Protein AF-A0A8T5MXB9-F1 (afdb_monomer_lite)

pLDDT: mean 84.45, std 10.27, range [46.34, 97.44]

Secondary structure (DSSP, 8-state):
-TTSSSHHHHHHHHHHHHHHHHHHHHH-TTTHHHHHHHHHHHHHHHHHHHHHTS--HHHHHHHHHHHHHHHHHHHHHHHHHHHHHHHSS-----HHHHHHHHHHHHHHHHHHHHHHHHHTTSS-HHHHHHHHHHHHHHHHHHHHHIIIII----B-TTT-PBEEEEEEE-TTT--EEEEEEETTTTEEEEE-TTT--EEETTSB-TTT-PBPPSEEEPTTT--EEEHHHHH--

Structure (mmCIF, N/CA/C/O backbone):
data_AF-A0A8T5MXB9-F1
#
_entry.id   AF-A0A8T5MXB9-F1
#
loop_
_atom_site.group_PDB
_atom_site.id
_atom_site.type_symbol
_atom_site.label_atom_id
_atom_site.label_alt_id
_atom_site.label_comp_id
_atom_site.label_asym_id
_atom_site.label_entity_id
_atom_site.label_seq_id
_atom_site.pdbx_PDB_ins_code
_atom_site.Cartn_x
_atom_site.Cartn_y
_atom_site.Cartn_z
_atom_site.occupancy
_atom_site.B_iso_or_equiv
_atom_site.auth_seq_id
_atom_site.auth_comp_id
_atom_site.auth_asym_id
_atom_site.auth_atom_id
_atom_site.pdbx_PDB_model_num
ATOM 1 N N . SER A 1 1 ? 30.220 -2.473 -12.383 1.00 51.66 1 SER A N 1
ATOM 2 C CA . SER A 1 1 ? 28.761 -2.661 -12.232 1.00 51.66 1 SER A CA 1
ATOM 3 C C . SER A 1 1 ? 28.300 -4.137 -12.283 1.00 51.66 1 SER A C 1
ATOM 5 O O . SER A 1 1 ? 27.105 -4.389 -12.324 1.00 51.66 1 SER A O 1
ATOM 7 N N . SER A 1 2 ? 29.174 -5.155 -12.158 1.00 50.75 2 SER A N 1
ATOM 8 C CA . SER A 1 2 ? 28.820 -6.572 -12.426 1.00 50.75 2 SER A CA 1
ATOM 9 C C . SER A 1 2 ? 28.279 -7.407 -11.248 1.00 50.75 2 SER A C 1
ATOM 11 O O . SER A 1 2 ? 27.804 -8.517 -11.471 1.00 50.75 2 SER A O 1
ATOM 13 N N . LEU A 1 3 ? 28.315 -6.924 -9.998 1.00 46.34 3 LEU A N 1
ATOM 14 C CA . LEU A 1 3 ? 27.946 -7.748 -8.829 1.00 46.34 3 LEU A CA 1
ATOM 15 C C . LEU A 1 3 ? 26.436 -7.761 -8.505 1.00 46.34 3 LEU A C 1
ATOM 17 O O . LEU A 1 3 ? 25.982 -8.619 -7.760 1.00 46.34 3 LEU A O 1
ATOM 21 N N . LEU A 1 4 ? 25.657 -6.823 -9.057 1.00 49.03 4 LEU A N 1
ATOM 22 C CA . LEU A 1 4 ? 24.210 -6.691 -8.804 1.00 49.03 4 LEU A CA 1
ATOM 23 C C . LEU A 1 4 ? 23.332 -7.233 -9.944 1.00 49.03 4 LEU A C 1
ATOM 25 O O . LEU A 1 4 ? 22.158 -7.500 -9.721 1.00 49.03 4 LEU A O 1
ATOM 29 N N . GLY A 1 5 ? 23.903 -7.457 -11.134 1.00 49.06 5 GLY A N 1
ATOM 30 C CA . GLY A 1 5 ? 23.250 -8.186 -12.232 1.00 49.06 5 GLY A CA 1
ATOM 31 C C . GLY A 1 5 ? 23.390 -9.713 -12.135 1.00 49.06 5 GLY A C 1
ATOM 32 O O . GLY A 1 5 ? 22.912 -10.436 -13.002 1.00 49.06 5 GLY A O 1
ATOM 33 N N . THR A 1 6 ? 24.072 -10.213 -11.103 1.00 62.00 6 THR A N 1
ATOM 34 C CA . THR A 1 6 ? 24.295 -11.641 -10.856 1.00 62.00 6 THR A CA 1
ATOM 35 C C . THR A 1 6 ? 23.258 -12.196 -9.872 1.00 62.00 6 THR A C 1
ATOM 37 O O . THR A 1 6 ? 22.586 -11.447 -9.164 1.00 62.00 6 THR A O 1
ATOM 40 N N . LEU A 1 7 ? 23.147 -13.529 -9.799 1.00 66.38 7 LEU A N 1
ATOM 41 C CA . LEU A 1 7 ? 22.304 -14.271 -8.844 1.00 66.38 7 LEU A CA 1
ATOM 42 C C . LEU A 1 7 ? 22.267 -13.665 -7.411 1.00 66.38 7 LEU A C 1
ATOM 44 O O . LEU A 1 7 ? 21.178 -13.570 -6.846 1.00 66.38 7 LEU A O 1
ATOM 48 N N . PRO A 1 8 ? 23.392 -13.188 -6.826 1.00 73.62 8 PRO A N 1
ATOM 49 C CA . PRO A 1 8 ? 23.410 -12.523 -5.519 1.00 73.62 8 PRO A CA 1
ATOM 50 C C . PRO A 1 8 ? 22.560 -11.248 -5.438 1.00 73.62 8 PRO A C 1
ATOM 52 O O . PRO A 1 8 ? 21.926 -11.008 -4.413 1.00 73.62 8 PRO A O 1
ATOM 55 N N . GLY A 1 9 ? 22.512 -10.445 -6.505 1.00 71.12 9 GLY A N 1
ATOM 56 C CA . GLY A 1 9 ? 21.699 -9.228 -6.557 1.00 71.12 9 GLY A CA 1
ATOM 57 C C . GLY A 1 9 ? 20.204 -9.533 -6.497 1.00 71.12 9 GLY A C 1
ATOM 58 O O . GLY A 1 9 ? 19.475 -8.905 -5.731 1.00 71.12 9 GLY A O 1
ATOM 59 N N . MET A 1 10 ? 19.760 -10.567 -7.219 1.00 72.75 10 MET A N 1
ATOM 60 C CA . MET A 1 10 ? 18.371 -11.041 -7.159 1.00 72.75 10 MET A CA 1
ATOM 61 C C . MET A 1 10 ? 18.019 -11.601 -5.776 1.00 72.75 10 MET A C 1
ATOM 63 O O . MET A 1 10 ? 16.951 -11.301 -5.247 1.00 72.75 10 MET A O 1
ATOM 67 N N . VAL A 1 11 ? 18.924 -12.372 -5.160 1.00 83.25 11 VAL A N 1
ATOM 68 C CA . VAL A 1 11 ? 18.725 -12.914 -3.804 1.00 83.25 11 VAL A CA 1
ATOM 69 C C . VAL A 1 11 ? 18.592 -11.791 -2.775 1.00 83.25 11 VAL A C 1
ATOM 71 O O . VAL A 1 11 ? 17.674 -11.822 -1.955 1.00 83.25 11 VAL A O 1
ATOM 74 N N . LEU A 1 12 ? 19.458 -10.775 -2.838 1.00 81.00 12 LEU A N 1
ATOM 75 C CA . LEU A 1 12 ? 19.371 -9.601 -1.968 1.00 81.00 12 LEU A CA 1
ATOM 76 C C . LEU A 1 12 ? 18.060 -8.842 -2.178 1.00 81.00 12 LEU A C 1
ATOM 78 O O . LEU A 1 12 ? 17.416 -8.466 -1.203 1.00 81.00 12 LEU A O 1
ATOM 82 N N . TRP A 1 13 ? 17.630 -8.662 -3.426 1.00 80.88 13 TRP A N 1
ATOM 83 C CA . TRP A 1 13 ? 16.381 -7.970 -3.733 1.00 80.88 13 TRP A CA 1
ATOM 84 C C . TRP A 1 13 ? 15.156 -8.712 -3.182 1.00 80.88 13 TRP A C 1
ATOM 86 O O . TRP A 1 13 ? 14.307 -8.101 -2.535 1.00 80.88 13 TRP A O 1
ATOM 96 N N . ILE A 1 14 ? 15.102 -10.041 -3.339 1.00 84.56 14 ILE A N 1
ATOM 97 C CA . ILE A 1 14 ? 14.047 -10.878 -2.744 1.00 84.56 14 ILE A CA 1
ATOM 98 C C . ILE A 1 14 ? 14.078 -10.774 -1.215 1.00 84.56 14 ILE A C 1
ATOM 100 O O . ILE A 1 14 ? 13.031 -10.605 -0.589 1.00 84.56 14 ILE A O 1
ATOM 104 N N . PHE A 1 15 ? 15.265 -10.845 -0.608 1.00 89.00 15 PHE A N 1
ATOM 105 C CA . PHE A 1 15 ? 15.422 -10.739 0.840 1.00 89.00 15 PHE A CA 1
ATOM 106 C C . PHE A 1 15 ? 14.942 -9.381 1.372 1.00 89.00 15 PHE A C 1
ATOM 108 O O . PHE A 1 15 ? 14.145 -9.339 2.311 1.00 89.00 15 PHE A O 1
ATOM 115 N N . PHE A 1 16 ? 15.357 -8.271 0.754 1.00 86.62 16 PHE A N 1
ATOM 116 C CA . PHE A 1 16 ? 14.906 -6.933 1.142 1.00 86.62 16 PHE A CA 1
ATOM 117 C C . PHE A 1 16 ? 13.414 -6.722 0.875 1.00 86.62 16 PHE A C 1
ATOM 119 O O . PHE A 1 16 ? 12.743 -6.107 1.702 1.00 86.62 16 PHE A O 1
ATOM 126 N N . GLY A 1 17 ? 12.868 -7.283 -0.206 1.00 86.69 17 GLY A N 1
ATOM 127 C CA . GLY A 1 17 ? 11.428 -7.282 -0.466 1.00 86.69 17 GLY A CA 1
ATOM 128 C C . GLY A 1 17 ? 10.639 -8.022 0.619 1.00 86.69 17 GLY A C 1
ATOM 129 O O . GLY A 1 17 ? 9.642 -7.506 1.129 1.00 86.69 17 GLY A O 1
ATOM 130 N N . ALA A 1 18 ? 11.114 -9.197 1.043 1.00 89.56 18 ALA A N 1
ATOM 131 C CA . ALA A 1 18 ? 10.518 -9.951 2.144 1.00 89.56 18 ALA A CA 1
ATOM 132 C C . ALA A 1 18 ? 10.621 -9.197 3.481 1.00 89.56 18 ALA A C 1
ATOM 134 O O . ALA A 1 18 ? 9.646 -9.140 4.235 1.00 89.56 18 ALA A O 1
ATOM 135 N N . LEU A 1 19 ? 11.768 -8.568 3.757 1.00 91.94 19 LEU A N 1
ATOM 136 C CA . LEU A 1 19 ? 11.967 -7.739 4.946 1.00 91.94 19 LEU A CA 1
ATOM 137 C C . LEU A 1 19 ? 11.029 -6.524 4.945 1.00 91.94 19 LEU A C 1
ATOM 139 O O . LEU A 1 19 ? 10.385 -6.243 5.954 1.00 91.94 19 LEU A O 1
ATOM 143 N N . ALA A 1 20 ? 10.894 -5.837 3.809 1.00 88.06 20 ALA A N 1
ATOM 144 C CA . ALA A 1 20 ? 9.970 -4.720 3.648 1.00 88.06 20 ALA A CA 1
ATOM 145 C C . ALA A 1 20 ? 8.518 -5.160 3.881 1.00 88.06 20 ALA A C 1
ATOM 147 O O . ALA A 1 20 ? 7.780 -4.486 4.603 1.00 88.06 20 ALA A O 1
ATOM 148 N N . LEU A 1 21 ? 8.117 -6.321 3.353 1.00 89.00 21 LEU A N 1
ATOM 149 C CA . LEU A 1 21 ? 6.791 -6.885 3.601 1.00 89.00 21 LEU A CA 1
ATOM 150 C C . LEU A 1 21 ? 6.574 -7.206 5.089 1.00 89.00 21 LEU A C 1
ATOM 152 O O . LEU A 1 21 ? 5.511 -6.890 5.628 1.00 89.00 21 LEU A O 1
ATOM 156 N N . ALA A 1 22 ? 7.570 -7.779 5.769 1.00 89.00 22 ALA A N 1
ATOM 157 C CA . ALA A 1 22 ? 7.509 -8.035 7.207 1.00 89.00 22 ALA A CA 1
ATOM 158 C C . ALA A 1 22 ? 7.372 -6.731 8.015 1.00 89.00 22 ALA A C 1
ATOM 160 O O . ALA A 1 22 ? 6.542 -6.652 8.924 1.00 89.00 22 ALA A O 1
ATOM 161 N N . CYS A 1 23 ? 8.113 -5.683 7.642 1.00 90.62 23 CYS A N 1
ATOM 162 C CA . CYS A 1 23 ? 7.994 -4.350 8.234 1.00 90.62 23 CYS A CA 1
ATOM 163 C C . CYS A 1 23 ? 6.600 -3.748 8.010 1.00 90.62 23 CYS A C 1
ATOM 165 O O . CYS A 1 23 ? 5.997 -3.235 8.954 1.00 90.62 23 CYS A O 1
ATOM 167 N N . ILE A 1 24 ? 6.051 -3.853 6.794 1.00 89.25 24 ILE A N 1
ATOM 168 C CA . ILE A 1 24 ? 4.688 -3.403 6.479 1.00 89.25 24 ILE A CA 1
ATOM 169 C C . ILE A 1 24 ? 3.663 -4.169 7.315 1.00 89.25 24 ILE A C 1
ATOM 171 O O . ILE A 1 24 ? 2.760 -3.556 7.878 1.00 89.25 24 ILE A O 1
ATOM 175 N N . TYR A 1 25 ? 3.800 -5.488 7.436 1.00 86.81 25 TYR A N 1
ATOM 176 C CA . TYR A 1 25 ? 2.907 -6.303 8.255 1.00 86.81 25 TYR A CA 1
ATOM 177 C C . TYR A 1 25 ? 2.963 -5.905 9.738 1.00 86.81 25 TYR A C 1
ATOM 179 O O . TYR A 1 25 ? 1.920 -5.741 10.374 1.00 86.81 25 TYR A O 1
ATOM 187 N N . ALA A 1 26 ? 4.165 -5.691 10.280 1.00 85.00 26 ALA A N 1
ATOM 188 C CA . ALA A 1 26 ? 4.357 -5.294 11.672 1.00 85.00 26 ALA A CA 1
ATOM 189 C C . ALA A 1 26 ? 3.821 -3.878 11.964 1.00 85.00 26 ALA A C 1
ATOM 191 O O . ALA A 1 26 ? 3.165 -3.663 12.987 1.00 85.00 26 ALA A O 1
ATOM 192 N N . ALA A 1 27 ? 4.069 -2.916 11.070 1.00 85.19 27 ALA A N 1
ATOM 193 C CA . ALA A 1 27 ? 3.649 -1.524 11.238 1.00 85.19 27 ALA A CA 1
ATOM 194 C C . ALA A 1 27 ? 2.157 -1.309 10.928 1.00 85.19 27 ALA A C 1
ATOM 196 O O . ALA A 1 27 ? 1.475 -0.548 11.625 1.00 85.19 27 ALA A O 1
ATOM 197 N N . PHE A 1 28 ? 1.643 -2.004 9.910 1.00 85.12 28 PHE A N 1
ATOM 198 C CA . PHE A 1 28 ? 0.321 -1.783 9.330 1.00 85.12 28 PHE A CA 1
ATOM 199 C C . PHE A 1 28 ? -0.575 -3.029 9.344 1.00 85.12 28 PHE A C 1
ATOM 201 O O . PHE A 1 28 ? -1.243 -3.350 8.361 1.00 85.12 28 PHE A O 1
ATOM 208 N N . HIS A 1 29 ? -0.620 -3.739 10.472 1.00 78.56 29 HIS A N 1
ATOM 209 C CA . HIS A 1 29 ? -1.284 -5.044 10.593 1.00 78.56 29 HIS A CA 1
ATOM 210 C C . HIS A 1 29 ? -2.758 -5.082 10.138 1.00 78.56 29 HIS A C 1
ATOM 212 O O . HIS A 1 29 ? -3.224 -6.121 9.690 1.00 78.56 29 HIS A O 1
ATOM 218 N N . SER A 1 30 ? -3.542 -4.003 10.237 1.00 74.31 30 SER A N 1
ATOM 219 C CA . SER A 1 30 ? -4.951 -4.020 9.786 1.00 74.31 30 SER A CA 1
ATOM 220 C C . SER A 1 30 ? -5.112 -3.815 8.278 1.00 74.31 30 SER A C 1
ATOM 222 O O . SER A 1 30 ? -6.114 -4.228 7.694 1.00 74.31 30 SER A O 1
ATOM 224 N N . VAL A 1 31 ? -4.127 -3.185 7.636 1.00 85.00 31 VAL A N 1
ATOM 225 C CA . VAL A 1 31 ? -4.171 -2.793 6.221 1.00 85.00 31 VAL A CA 1
ATOM 226 C C . VAL A 1 31 ? -3.043 -3.419 5.400 1.00 85.00 31 VAL A C 1
ATOM 228 O O . VAL A 1 31 ? -2.889 -3.081 4.232 1.00 85.00 31 VAL A O 1
ATOM 231 N N . TRP A 1 32 ? -2.298 -4.379 5.957 1.00 83.75 32 TRP A N 1
ATOM 232 C CA . TRP A 1 32 ? -1.146 -5.022 5.309 1.00 83.75 32 TRP A CA 1
ATOM 233 C C . TRP A 1 32 ? -1.482 -5.615 3.937 1.00 83.75 32 TRP A C 1
ATOM 235 O O . TRP A 1 32 ? -0.655 -5.585 3.028 1.00 83.75 32 TRP A O 1
ATOM 245 N N . ARG A 1 33 ? -2.727 -6.083 3.750 1.00 86.56 33 ARG A N 1
ATOM 246 C CA . ARG A 1 33 ? -3.207 -6.564 2.452 1.00 86.56 33 ARG A CA 1
ATOM 247 C C . ARG A 1 33 ? -3.098 -5.479 1.387 1.00 86.56 33 ARG A C 1
ATOM 249 O O . ARG A 1 33 ? -2.703 -5.809 0.287 1.00 86.56 33 ARG A O 1
ATOM 256 N N . TYR A 1 34 ? -3.367 -4.209 1.695 1.00 90.06 34 TYR A N 1
ATOM 257 C CA . TYR A 1 34 ? -3.163 -3.090 0.762 1.00 90.06 34 TYR A CA 1
ATOM 258 C C . TYR A 1 34 ? -1.678 -2.831 0.469 1.00 90.06 34 TYR A C 1
ATOM 260 O O . TYR A 1 34 ? -1.348 -2.364 -0.615 1.00 90.06 34 TYR A O 1
ATOM 268 N N . GLY A 1 35 ? -0.779 -3.209 1.381 1.00 91.12 35 GLY A N 1
ATOM 269 C CA . GLY A 1 35 ? 0.659 -3.249 1.115 1.00 91.12 35 GLY A CA 1
ATOM 270 C C . GLY A 1 35 ? 1.010 -4.212 -0.019 1.00 91.12 35 GLY A C 1
ATOM 271 O O . GLY A 1 35 ? 1.791 -3.854 -0.892 1.00 91.12 35 GLY A O 1
ATOM 272 N N . LEU A 1 36 ? 0.353 -5.378 -0.092 1.00 91.19 36 LEU A N 1
ATOM 273 C CA . LEU A 1 36 ? 0.512 -6.293 -1.231 1.00 91.19 36 LEU A CA 1
ATOM 274 C C . LEU A 1 36 ? 0.049 -5.668 -2.555 1.00 91.19 36 LEU A C 1
ATOM 276 O O . LEU A 1 36 ? 0.633 -5.957 -3.592 1.00 91.19 36 LEU A O 1
ATOM 280 N N . TRP A 1 37 ? -0.971 -4.800 -2.533 1.00 94.19 37 TRP A N 1
ATOM 281 C CA . TRP A 1 37 ? -1.412 -4.082 -3.736 1.00 94.19 37 TRP A CA 1
ATOM 282 C C . TRP A 1 37 ? -0.348 -3.087 -4.196 1.00 94.19 37 TRP A C 1
ATOM 284 O O . TRP A 1 37 ? -0.060 -3.030 -5.385 1.00 94.19 37 TRP A O 1
ATOM 294 N N . LEU A 1 38 ? 0.270 -2.349 -3.268 1.00 95.31 38 LEU A N 1
ATOM 295 C CA . LEU A 1 38 ? 1.376 -1.440 -3.584 1.00 95.31 38 LEU A CA 1
ATOM 296 C C . LEU A 1 38 ? 2.597 -2.187 -4.128 1.00 95.31 38 LEU A C 1
ATOM 298 O O . LEU A 1 38 ? 3.183 -1.747 -5.110 1.00 95.31 38 LEU A O 1
ATOM 302 N N . ILE A 1 39 ? 2.935 -3.344 -3.552 1.00 94.19 39 ILE A N 1
ATOM 303 C CA . ILE A 1 39 ? 3.992 -4.216 -4.085 1.00 94.19 39 ILE A CA 1
ATOM 304 C C . ILE A 1 39 ? 3.626 -4.696 -5.493 1.00 94.19 39 ILE A C 1
ATOM 306 O O . ILE A 1 39 ? 4.467 -4.656 -6.382 1.00 94.19 39 ILE A O 1
ATOM 310 N N . GLY A 1 40 ? 2.371 -5.092 -5.720 1.00 94.50 40 GLY A N 1
ATOM 311 C CA . GLY A 1 40 ? 1.878 -5.449 -7.049 1.00 94.50 40 GLY A CA 1
ATOM 312 C C . GLY A 1 40 ? 2.056 -4.311 -8.055 1.00 94.50 40 GLY A C 1
ATOM 313 O O . GLY A 1 40 ? 2.613 -4.531 -9.124 1.00 94.50 40 GLY A O 1
ATOM 314 N N . ILE A 1 41 ? 1.660 -3.086 -7.695 1.00 95.38 41 ILE A N 1
ATOM 315 C CA . ILE A 1 41 ? 1.879 -1.894 -8.529 1.00 95.38 41 ILE A CA 1
ATOM 316 C C . ILE A 1 41 ? 3.371 -1.707 -8.820 1.00 95.38 41 ILE A C 1
ATOM 318 O O . ILE A 1 41 ? 3.738 -1.524 -9.976 1.00 95.38 41 ILE A O 1
ATOM 322 N N . TYR A 1 42 ? 4.226 -1.784 -7.801 1.00 94.44 42 TYR A N 1
ATOM 323 C CA . TYR A 1 42 ? 5.668 -1.610 -7.957 1.00 94.44 42 TYR A CA 1
ATOM 324 C C . TYR A 1 42 ? 6.279 -2.641 -8.913 1.00 94.44 42 TYR A C 1
ATOM 326 O O . TYR A 1 42 ? 6.970 -2.271 -9.858 1.00 94.44 42 TYR A O 1
ATOM 334 N N . VAL A 1 43 ? 5.955 -3.923 -8.724 1.00 92.50 43 VAL A N 1
ATOM 335 C CA . VAL A 1 43 ? 6.466 -5.015 -9.562 1.00 92.50 43 VAL A CA 1
ATOM 336 C C . VAL A 1 43 ? 5.966 -4.894 -10.998 1.00 92.50 43 VAL A C 1
ATOM 338 O O . VAL A 1 43 ? 6.774 -4.961 -11.918 1.00 92.50 43 VAL A O 1
ATOM 341 N N . PHE A 1 44 ? 4.659 -4.715 -11.214 1.00 95.12 44 PHE A N 1
ATOM 342 C CA . PHE A 1 44 ? 4.102 -4.701 -12.569 1.00 95.12 44 PHE A CA 1
ATOM 343 C C . PHE A 1 44 ? 4.469 -3.437 -13.342 1.00 95.12 44 PHE A C 1
ATOM 345 O O . PHE A 1 44 ? 4.888 -3.554 -14.486 1.00 95.12 44 PHE A O 1
ATOM 352 N N . SER A 1 45 ? 4.382 -2.258 -12.727 1.00 92.50 45 SER A N 1
ATOM 353 C CA . SER A 1 45 ? 4.715 -1.009 -13.432 1.00 92.50 45 SER A CA 1
ATOM 354 C C . SER A 1 45 ? 6.228 -0.857 -13.621 1.00 92.50 45 SER A C 1
ATOM 356 O O . SER A 1 45 ? 6.722 -0.351 -14.617 1.00 92.50 45 SER A O 1
ATOM 358 N N . GLY A 1 46 ? 7.026 -1.363 -12.686 1.00 86.62 46 GLY A N 1
ATOM 359 C CA . GLY A 1 46 ? 8.465 -1.359 -12.884 1.00 86.62 46 GLY A CA 1
ATOM 360 C C . GLY A 1 46 ? 8.951 -2.392 -13.907 1.00 86.62 46 GLY A C 1
ATOM 361 O O . GLY A 1 46 ? 9.815 -2.085 -14.728 1.00 86.62 46 GLY A O 1
ATOM 362 N N . ALA A 1 47 ? 8.375 -3.601 -13.920 1.00 88.56 47 ALA A N 1
ATOM 363 C CA . ALA A 1 47 ? 8.650 -4.590 -14.967 1.00 88.56 47 ALA A CA 1
ATOM 364 C C . ALA A 1 47 ? 8.158 -4.116 -16.345 1.00 88.56 47 ALA A C 1
ATOM 366 O O . ALA A 1 47 ? 8.835 -4.357 -17.345 1.00 88.56 47 ALA A O 1
ATOM 367 N N . GLY A 1 48 ? 7.015 -3.426 -16.393 1.00 90.38 48 GLY A N 1
ATOM 368 C CA . GLY A 1 48 ? 6.481 -2.802 -17.600 1.00 90.38 48 GLY A CA 1
ATOM 369 C C . GLY A 1 48 ? 7.444 -1.767 -18.166 1.00 90.38 48 GLY A C 1
ATOM 370 O O . GLY A 1 48 ? 7.935 -1.948 -19.284 1.00 90.38 48 GLY A O 1
ATOM 371 N N . GLY A 1 49 ? 7.818 -0.773 -17.356 1.00 86.00 49 GLY A N 1
ATOM 372 C CA . GLY A 1 49 ? 8.862 0.202 -17.684 1.00 86.00 49 GLY A CA 1
ATOM 373 C C . GLY A 1 49 ? 10.162 -0.445 -18.173 1.00 86.00 49 GLY A C 1
ATOM 374 O O . GLY A 1 49 ? 10.645 -0.118 -19.258 1.00 86.00 49 GLY A O 1
ATOM 375 N N . TYR A 1 50 ? 10.680 -1.446 -17.451 1.00 85.00 50 TYR A N 1
ATOM 376 C CA . TYR A 1 50 ? 11.882 -2.184 -17.856 1.00 85.00 50 TYR A CA 1
ATOM 377 C C . TYR A 1 50 ? 11.758 -2.833 -19.239 1.00 85.00 50 TYR A C 1
ATOM 379 O O . TYR A 1 50 ? 12.653 -2.693 -20.079 1.00 85.00 50 TYR A O 1
ATOM 387 N N . LEU A 1 51 ? 10.665 -3.551 -19.498 1.00 88.75 51 LEU A N 1
ATOM 388 C CA . LEU A 1 51 ? 10.456 -4.227 -20.777 1.00 88.75 51 LEU A CA 1
ATOM 389 C C . LEU A 1 51 ? 10.317 -3.224 -21.927 1.00 88.75 51 LEU A C 1
ATOM 391 O O . LEU A 1 51 ? 10.869 -3.464 -23.001 1.00 88.75 51 LEU A O 1
ATOM 395 N N . LEU A 1 52 ? 9.671 -2.082 -21.680 1.00 86.88 52 LEU A N 1
ATOM 396 C CA . LEU A 1 52 ? 9.510 -1.005 -22.658 1.00 86.88 52 LEU A CA 1
ATOM 397 C C . LEU A 1 52 ? 10.834 -0.320 -23.032 1.00 86.88 52 LEU A C 1
ATOM 399 O O . LEU A 1 52 ? 10.942 0.207 -24.138 1.00 86.88 52 LEU A O 1
ATOM 403 N N . THR A 1 53 ? 11.864 -0.368 -22.175 1.00 82.19 53 THR A N 1
ATOM 404 C CA . THR A 1 53 ? 13.206 0.143 -22.538 1.00 82.19 53 THR A CA 1
ATOM 405 C C . THR A 1 53 ? 13.901 -0.680 -23.629 1.00 82.19 53 THR A C 1
ATOM 407 O O . THR A 1 53 ? 14.867 -0.213 -24.235 1.00 82.19 53 THR A O 1
ATOM 410 N N . HIS A 1 54 ? 13.428 -1.898 -23.903 1.00 80.00 54 HIS A N 1
ATOM 411 C CA . HIS A 1 54 ? 13.978 -2.756 -24.943 1.00 80.00 54 HIS A CA 1
ATOM 412 C C . HIS A 1 54 ? 13.087 -2.696 -26.187 1.00 80.00 54 HIS A C 1
ATOM 414 O O . HIS A 1 54 ? 11.948 -3.147 -26.163 1.00 80.00 54 HIS A O 1
ATOM 420 N N . HIS A 1 55 ? 13.625 -2.192 -27.300 1.00 79.56 55 HIS A N 1
ATOM 421 C CA . HIS A 1 55 ? 12.901 -1.967 -28.562 1.00 79.56 55 HIS A CA 1
ATOM 422 C C . HIS A 1 55 ? 12.514 -3.246 -29.342 1.00 79.56 55 HIS A C 1
ATOM 424 O O . HIS A 1 55 ? 12.323 -3.200 -30.555 1.00 79.56 55 HIS A O 1
ATOM 430 N N . ASP A 1 56 ? 12.402 -4.393 -28.672 1.00 91.06 56 ASP A N 1
ATOM 431 C CA . ASP A 1 56 ? 11.941 -5.644 -29.276 1.00 91.06 56 ASP A CA 1
ATOM 432 C C . ASP A 1 56 ? 10.411 -5.760 -29.192 1.00 91.06 56 ASP A C 1
ATOM 434 O O . ASP A 1 56 ? 9.813 -5.468 -28.156 1.00 91.06 56 ASP A O 1
ATOM 438 N N . SER A 1 57 ? 9.768 -6.229 -30.265 1.00 90.38 57 SER A N 1
ATOM 439 C CA . SER A 1 57 ? 8.299 -6.251 -30.368 1.00 90.38 57 SER A CA 1
ATOM 440 C C . SER A 1 57 ? 7.640 -7.107 -29.282 1.00 90.38 57 SER A C 1
ATOM 442 O O . SER A 1 57 ? 6.605 -6.721 -28.739 1.00 90.38 57 SER A O 1
ATOM 444 N N . VAL A 1 58 ? 8.248 -8.242 -28.916 1.00 91.38 58 VAL A N 1
ATOM 445 C CA . VAL A 1 58 ? 7.709 -9.132 -27.873 1.00 91.38 58 VAL A CA 1
ATOM 446 C C . VAL A 1 58 ? 7.806 -8.460 -26.503 1.00 91.38 58 VAL A C 1
ATOM 448 O O . VAL A 1 58 ? 6.853 -8.496 -25.721 1.00 91.38 58 VAL A O 1
ATOM 451 N N . ARG A 1 59 ? 8.934 -7.799 -26.222 1.00 90.56 59 ARG A N 1
ATOM 452 C CA . ARG A 1 59 ? 9.141 -7.062 -24.966 1.00 90.56 59 ARG A CA 1
ATOM 453 C C . ARG A 1 59 ? 8.237 -5.842 -24.859 1.00 90.56 59 ARG A C 1
ATOM 455 O O . ARG A 1 59 ? 7.691 -5.616 -23.786 1.00 90.56 59 ARG A O 1
ATOM 462 N N . LEU 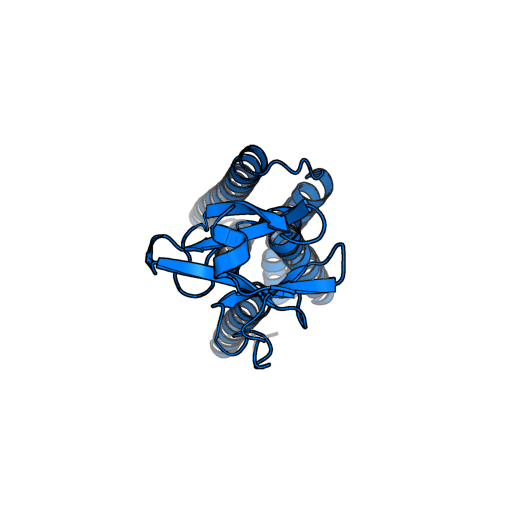A 1 60 ? 7.998 -5.121 -25.952 1.00 91.38 60 LEU A N 1
ATOM 463 C CA . LEU A 1 60 ? 7.051 -4.004 -25.976 1.00 91.38 60 LEU A CA 1
ATOM 464 C C . LEU A 1 60 ? 5.634 -4.456 -25.606 1.00 91.38 60 LEU A C 1
ATOM 466 O O . LEU A 1 60 ? 5.000 -3.851 -24.742 1.00 91.38 60 LEU A O 1
ATOM 470 N N . VAL A 1 61 ? 5.153 -5.548 -26.209 1.00 94.56 61 VAL A N 1
ATOM 471 C CA . VAL A 1 61 ? 3.836 -6.118 -25.879 1.00 94.56 61 VAL A CA 1
ATOM 472 C C . VAL A 1 61 ? 3.787 -6.570 -24.419 1.00 94.56 61 VAL A C 1
ATOM 474 O O . VAL A 1 61 ? 2.843 -6.228 -23.708 1.00 94.56 61 VAL A O 1
ATOM 477 N N . GLY A 1 62 ? 4.816 -7.280 -23.948 1.00 94.56 62 GLY A N 1
ATOM 478 C CA . GLY A 1 62 ? 4.918 -7.687 -22.545 1.00 94.56 62 GLY A CA 1
ATOM 479 C C . GLY A 1 62 ? 4.901 -6.496 -21.584 1.00 94.56 62 GLY A C 1
ATOM 480 O O . GLY A 1 62 ? 4.159 -6.508 -20.604 1.00 94.56 62 GLY A O 1
ATOM 481 N N . GLY A 1 63 ? 5.648 -5.440 -21.906 1.00 93.69 63 GLY A N 1
ATOM 482 C CA . GLY A 1 63 ? 5.708 -4.213 -21.120 1.00 93.69 63 GLY A CA 1
ATOM 483 C C . GLY A 1 63 ? 4.359 -3.503 -21.032 1.00 93.69 63 GLY A C 1
ATOM 484 O O . GLY A 1 63 ? 3.912 -3.172 -19.937 1.00 93.69 63 GLY A O 1
ATOM 485 N N . MET A 1 64 ? 3.651 -3.368 -22.158 1.00 94.38 64 MET A N 1
ATOM 486 C CA . MET A 1 64 ? 2.294 -2.807 -22.178 1.00 94.38 64 MET A CA 1
ATOM 487 C C . MET A 1 64 ? 1.305 -3.629 -21.342 1.00 94.38 64 MET A C 1
ATOM 489 O O . MET A 1 64 ? 0.491 -3.056 -20.621 1.00 94.38 64 MET A O 1
ATOM 493 N N . ILE A 1 65 ? 1.373 -4.964 -21.403 1.00 96.81 65 ILE A N 1
ATOM 494 C CA . ILE A 1 65 ? 0.520 -5.838 -20.581 1.00 96.81 65 ILE A CA 1
ATOM 495 C C . ILE A 1 65 ? 0.803 -5.613 -19.091 1.00 96.81 65 ILE A C 1
ATOM 497 O O . ILE A 1 65 ? -0.136 -5.476 -18.304 1.00 96.81 65 ILE A O 1
ATOM 501 N N . CYS A 1 66 ? 2.076 -5.542 -18.700 1.00 95.94 66 CYS A N 1
ATOM 502 C CA . CYS A 1 66 ? 2.478 -5.254 -17.326 1.00 95.94 66 CYS A CA 1
ATOM 503 C C . CYS A 1 66 ? 1.953 -3.890 -16.845 1.00 95.94 66 CYS A C 1
ATOM 505 O O . CYS A 1 66 ? 1.357 -3.831 -15.767 1.00 95.94 66 CYS A O 1
ATOM 507 N N . GLU A 1 67 ? 2.063 -2.834 -17.657 1.00 94.50 67 GLU A N 1
ATOM 508 C CA . GLU A 1 67 ? 1.498 -1.514 -17.330 1.00 94.50 67 GLU A CA 1
ATOM 509 C C . GLU A 1 67 ? -0.023 -1.554 -17.165 1.00 94.50 67 GLU A C 1
ATOM 511 O O . GLU A 1 67 ? -0.563 -1.017 -16.196 1.00 94.50 67 GLU A O 1
ATOM 516 N N . ILE A 1 68 ? -0.735 -2.241 -18.065 1.00 96.62 68 ILE A N 1
ATOM 517 C CA . ILE A 1 68 ? -2.194 -2.397 -17.973 1.00 96.62 68 ILE A CA 1
ATOM 518 C C 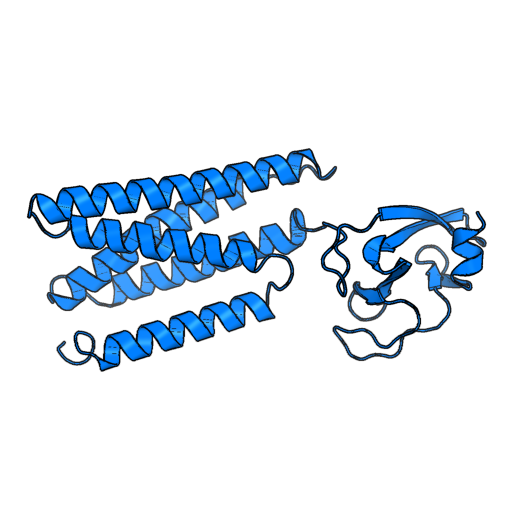. ILE A 1 68 ? -2.580 -3.090 -16.660 1.00 96.62 68 ILE A C 1
ATOM 520 O O . ILE A 1 68 ? -3.527 -2.662 -15.994 1.00 96.62 68 ILE A O 1
ATOM 524 N N . ILE A 1 69 ? -1.839 -4.124 -16.250 1.00 97.44 69 ILE A N 1
ATOM 525 C CA . ILE A 1 69 ? -2.051 -4.799 -14.963 1.00 97.44 69 ILE A CA 1
ATOM 526 C C . ILE A 1 69 ? -1.768 -3.840 -13.797 1.00 97.44 69 ILE A C 1
ATOM 528 O O . ILE A 1 69 ? -2.576 -3.763 -12.869 1.00 97.44 69 ILE A O 1
ATOM 532 N N . GLY A 1 70 ? -0.675 -3.072 -13.845 1.00 96.12 70 GLY A N 1
ATOM 533 C CA . GLY A 1 70 ? -0.341 -2.065 -12.832 1.00 96.12 70 GLY A CA 1
ATOM 534 C C . GLY A 1 70 ? -1.450 -1.023 -12.656 1.00 96.12 70 GLY A C 1
ATOM 535 O O . GLY A 1 70 ? -1.926 -0.794 -11.537 1.00 96.12 70 GLY A O 1
ATOM 536 N N . VAL A 1 71 ? -1.948 -0.470 -13.765 1.00 96.25 71 VAL A N 1
ATOM 537 C CA . VAL A 1 71 ? -3.080 0.471 -13.791 1.00 96.25 71 VAL A CA 1
ATOM 538 C C . VAL A 1 71 ? -4.362 -0.184 -13.275 1.00 96.25 71 VAL A C 1
ATOM 540 O O . VAL A 1 71 ? -5.103 0.427 -12.502 1.00 96.25 71 VAL A O 1
ATOM 543 N N . PHE A 1 72 ? -4.633 -1.438 -13.635 1.00 97.44 72 PHE A N 1
ATOM 544 C CA . PHE A 1 72 ? -5.800 -2.164 -13.133 1.00 97.44 72 PHE A CA 1
ATOM 545 C C . PHE A 1 72 ? -5.760 -2.341 -11.605 1.00 97.44 72 PHE A C 1
ATOM 547 O O . PHE A 1 72 ? -6.773 -2.123 -10.928 1.00 97.44 72 PHE A O 1
ATOM 554 N N . ILE A 1 73 ? -4.597 -2.691 -11.043 1.00 97.00 73 ILE A N 1
ATOM 555 C CA . ILE A 1 73 ? -4.389 -2.812 -9.591 1.00 97.00 73 ILE A CA 1
ATOM 556 C C . ILE A 1 73 ? -4.578 -1.445 -8.915 1.00 97.00 73 ILE A C 1
ATOM 558 O O . ILE A 1 73 ? -5.297 -1.350 -7.915 1.00 97.00 73 ILE A O 1
ATOM 562 N N . LEU A 1 74 ? -4.003 -0.382 -9.486 1.00 96.31 74 LEU A N 1
ATOM 563 C CA . LEU A 1 74 ? -4.151 1.002 -9.026 1.00 96.31 74 LEU A CA 1
ATOM 564 C C . LEU A 1 74 ? -5.627 1.435 -8.964 1.00 96.31 74 LEU A C 1
ATOM 566 O O . LEU A 1 74 ? -6.107 1.883 -7.918 1.00 96.31 74 LEU A O 1
ATOM 570 N N . LEU A 1 75 ? -6.370 1.262 -10.059 1.00 96.50 75 LEU A N 1
ATOM 571 C CA . LEU A 1 75 ? -7.789 1.624 -10.145 1.00 96.50 75 LEU A CA 1
ATOM 572 C C . LEU A 1 75 ? -8.652 0.797 -9.189 1.00 96.50 75 LEU A C 1
ATOM 574 O O . LEU A 1 75 ? -9.554 1.325 -8.537 1.00 96.50 75 LEU A O 1
ATOM 578 N N . SER A 1 76 ? -8.349 -0.489 -9.050 1.00 95.06 76 SER A N 1
ATOM 579 C CA . SER A 1 76 ? -9.021 -1.376 -8.102 1.00 95.06 76 SER A CA 1
ATOM 580 C C . SER A 1 76 ? -8.783 -0.957 -6.646 1.00 95.06 76 SER A C 1
ATOM 582 O O . SER A 1 76 ? -9.708 -1.008 -5.828 1.00 95.06 76 SER A O 1
ATOM 584 N N . LEU A 1 77 ? -7.573 -0.497 -6.310 1.00 93.19 77 LEU A N 1
ATOM 585 C CA . LEU A 1 77 ? -7.258 0.057 -4.993 1.00 93.19 77 LEU A CA 1
ATOM 586 C C . LEU A 1 77 ? -8.055 1.344 -4.732 1.00 93.19 77 LEU A C 1
ATOM 588 O O . LEU A 1 77 ? -8.697 1.467 -3.686 1.00 93.19 77 LEU A O 1
ATOM 592 N N . ILE A 1 78 ? -8.083 2.258 -5.706 1.00 93.75 78 ILE A N 1
ATOM 593 C CA . ILE A 1 78 ? -8.894 3.485 -5.670 1.00 93.75 78 ILE A CA 1
ATOM 594 C C . ILE A 1 78 ? -10.371 3.152 -5.433 1.00 93.75 78 ILE A C 1
ATOM 596 O O . ILE A 1 78 ? -10.992 3.693 -4.514 1.00 93.75 78 ILE A O 1
ATOM 600 N N . TYR A 1 79 ? -10.923 2.223 -6.214 1.00 92.81 79 TYR A N 1
ATOM 601 C CA . TYR A 1 79 ? -12.318 1.812 -6.106 1.00 92.81 79 TYR A CA 1
ATOM 602 C C . TYR A 1 79 ? -12.639 1.253 -4.716 1.00 92.81 79 TYR A C 1
ATOM 604 O O . TYR A 1 79 ? -13.610 1.679 -4.087 1.00 92.81 79 TYR A O 1
ATOM 612 N N . ARG A 1 80 ? -11.794 0.355 -4.190 1.00 88.69 80 ARG A N 1
ATOM 613 C CA . ARG A 1 80 ? -11.958 -0.208 -2.838 1.00 88.69 80 ARG A CA 1
ATOM 614 C C . ARG A 1 80 ? -11.966 0.877 -1.769 1.00 88.69 80 ARG A C 1
ATOM 616 O O . ARG A 1 80 ? -12.758 0.808 -0.832 1.00 88.69 80 ARG A O 1
ATOM 623 N N . VAL A 1 81 ? -11.101 1.877 -1.894 1.00 87.38 81 VAL A N 1
ATOM 624 C CA . VAL A 1 81 ? -11.017 2.979 -0.931 1.00 87.38 81 VAL A CA 1
ATOM 625 C C . VAL A 1 81 ? -12.238 3.889 -0.996 1.00 87.38 81 VAL A C 1
ATOM 627 O O . VAL A 1 81 ? -12.778 4.262 0.049 1.00 87.38 81 VAL A O 1
ATOM 630 N N . ILE A 1 82 ? -12.733 4.181 -2.197 1.00 87.50 82 ILE A N 1
ATOM 631 C CA . ILE A 1 82 ? -13.985 4.921 -2.387 1.00 87.50 82 ILE A CA 1
ATOM 632 C C . ILE A 1 82 ? -15.169 4.146 -1.793 1.00 87.50 82 ILE A C 1
ATOM 634 O O . ILE A 1 82 ? -15.979 4.738 -1.077 1.00 87.50 82 ILE A O 1
ATOM 638 N N . ASP A 1 83 ? -15.265 2.838 -2.042 1.00 85.00 83 ASP A N 1
ATOM 639 C CA . ASP A 1 83 ? -16.308 1.977 -1.470 1.00 85.00 83 ASP A CA 1
ATOM 640 C C . ASP A 1 83 ? -16.248 1.955 0.066 1.00 85.00 83 ASP A C 1
ATOM 642 O O . ASP A 1 83 ? -17.260 2.157 0.740 1.00 85.00 83 ASP A O 1
ATOM 646 N N . MET A 1 84 ? -15.050 1.822 0.643 1.00 78.12 84 MET A N 1
ATOM 647 C CA . MET A 1 84 ? -14.865 1.906 2.094 1.00 78.12 84 MET A CA 1
ATOM 648 C C . MET A 1 84 ? -15.289 3.260 2.659 1.00 78.12 84 MET A C 1
ATOM 650 O O . MET A 1 84 ? -15.961 3.298 3.687 1.00 78.12 84 MET A O 1
ATOM 654 N N . ARG A 1 85 ? -14.946 4.362 1.983 1.00 80.25 85 ARG A N 1
ATOM 655 C CA . ARG A 1 85 ? -15.351 5.713 2.391 1.00 80.25 85 ARG A CA 1
ATOM 656 C C . ARG A 1 85 ? -16.862 5.911 2.338 1.00 80.25 85 ARG A C 1
ATOM 658 O O . ARG A 1 85 ? -17.399 6.616 3.179 1.00 80.25 85 ARG A O 1
ATOM 665 N N . LYS A 1 86 ? -17.561 5.314 1.368 1.00 78.44 86 LYS A N 1
ATOM 666 C CA . LYS A 1 86 ? -19.034 5.360 1.328 1.00 78.44 86 LYS A CA 1
ATOM 667 C C . LYS A 1 86 ? -19.652 4.659 2.542 1.00 78.44 86 LYS A C 1
ATOM 669 O O . LYS A 1 86 ? -20.706 5.077 3.010 1.00 78.44 86 LYS A O 1
ATOM 674 N N . LYS A 1 87 ? -18.990 3.616 3.049 1.00 71.88 87 LYS A N 1
ATOM 675 C CA . LYS A 1 87 ? -19.438 2.822 4.203 1.00 71.88 87 LYS A CA 1
ATOM 676 C C . LYS A 1 87 ? -19.066 3.455 5.548 1.00 71.88 87 LYS A C 1
ATOM 678 O O . LYS A 1 87 ? -19.778 3.254 6.530 1.00 71.88 87 LYS A O 1
ATOM 683 N N . THR A 1 88 ? -17.992 4.241 5.619 1.00 65.75 88 THR A N 1
ATOM 684 C CA . THR A 1 88 ? -17.606 4.968 6.835 1.00 65.75 88 THR A CA 1
ATOM 685 C C . THR A 1 88 ? -18.272 6.348 6.894 1.00 65.75 88 THR A C 1
ATOM 687 O O . THR A 1 88 ? -18.208 7.144 5.965 1.00 65.75 88 THR A O 1
ATOM 690 N N . LYS A 1 89 ? -18.906 6.694 8.026 1.00 54.06 89 LYS A N 1
ATOM 691 C CA . LYS A 1 89 ? -19.572 8.006 8.215 1.00 54.06 89 LYS A CA 1
ATOM 692 C C . LYS A 1 89 ? -18.605 9.209 8.199 1.00 54.06 89 LYS A C 1
ATOM 694 O O . LYS A 1 89 ? -19.056 10.353 8.200 1.00 54.06 89 LYS A O 1
ATOM 699 N N . HIS A 1 90 ? -17.292 8.976 8.185 1.00 56.97 90 HIS A N 1
ATOM 700 C CA . HIS A 1 90 ? -16.268 10.018 8.204 1.00 56.97 90 HIS A CA 1
ATOM 701 C C . HIS A 1 90 ? -15.850 10.435 6.788 1.00 56.97 90 HIS A C 1
ATOM 703 O O . HIS A 1 90 ? -15.181 9.701 6.062 1.00 56.97 90 HIS A O 1
ATOM 709 N N . LYS A 1 91 ? -16.199 11.668 6.404 1.00 65.38 91 LYS A N 1
ATOM 710 C CA . LYS A 1 91 ? -15.854 12.261 5.104 1.00 65.38 91 LYS A CA 1
ATOM 711 C C . LYS A 1 91 ? -14.477 12.934 5.134 1.00 65.38 91 LYS A C 1
ATOM 713 O O . LYS A 1 91 ? -14.372 14.135 4.914 1.00 65.38 91 LYS A O 1
ATOM 718 N N . HIS A 1 92 ? -13.410 12.175 5.371 1.00 74.25 92 HIS A N 1
ATOM 719 C CA . HIS A 1 92 ? -12.060 12.727 5.205 1.00 74.25 92 HIS A CA 1
ATOM 720 C C . HIS A 1 92 ? -11.787 13.077 3.725 1.00 74.25 92 HIS A C 1
ATOM 722 O O . HIS A 1 92 ? -12.318 12.394 2.833 1.00 74.25 92 HIS A O 1
ATOM 728 N N . PRO A 1 93 ? -11.017 14.146 3.439 1.00 83.56 93 PRO A N 1
ATOM 729 C CA . PRO A 1 93 ? -10.594 14.471 2.080 1.00 83.56 93 PRO A CA 1
ATOM 730 C C . PRO A 1 93 ? -9.607 13.409 1.577 1.00 83.56 93 PRO A C 1
ATOM 732 O O .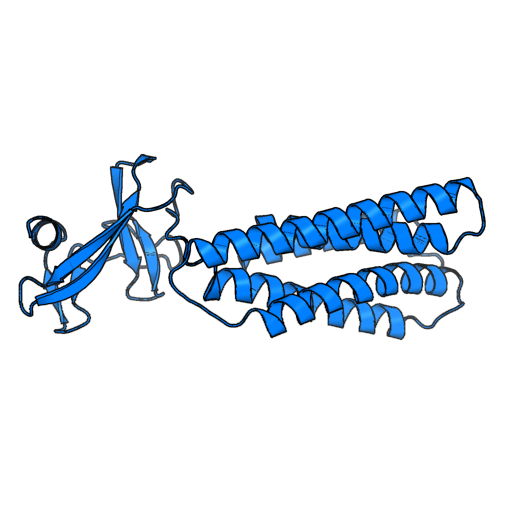 PRO A 1 93 ? -8.645 13.079 2.263 1.00 83.56 93 PRO A O 1
ATOM 735 N N . LEU A 1 94 ? -9.851 12.870 0.378 1.00 88.44 94 LEU A N 1
ATOM 736 C CA . LEU A 1 94 ? -8.997 11.850 -0.249 1.00 88.44 94 LEU A CA 1
ATOM 737 C C . LEU A 1 94 ? -7.951 12.437 -1.208 1.00 88.44 94 LEU A C 1
ATOM 739 O O . LEU A 1 94 ? -7.153 11.686 -1.749 1.00 88.44 94 LEU A O 1
ATOM 743 N N . GLY A 1 95 ? -7.953 13.755 -1.438 1.00 91.88 95 GLY A N 1
ATOM 744 C CA . GLY A 1 95 ? -7.113 14.387 -2.463 1.00 91.88 95 GLY A CA 1
ATOM 745 C C . GLY A 1 95 ? -5.627 14.072 -2.295 1.00 91.88 95 GLY A C 1
ATOM 746 O O . GLY A 1 95 ? -4.996 13.586 -3.227 1.00 91.88 95 GLY A O 1
ATOM 747 N N . LEU A 1 96 ? -5.094 14.252 -1.082 1.00 92.75 96 LEU A N 1
ATOM 748 C CA . LEU A 1 96 ? -3.690 13.955 -0.797 1.00 92.75 96 LEU A CA 1
ATOM 749 C C . LEU A 1 96 ? -3.385 12.453 -0.894 1.00 92.75 96 LEU A C 1
ATOM 751 O O . LEU A 1 96 ? -2.333 12.079 -1.387 1.00 92.75 96 LEU A O 1
ATOM 755 N N . TRP A 1 97 ? -4.326 11.589 -0.503 1.00 94.44 97 TRP A N 1
ATOM 756 C CA . TRP A 1 97 ? -4.174 10.139 -0.641 1.00 94.44 97 TRP A CA 1
ATOM 757 C C . TRP A 1 97 ? -4.103 9.695 -2.106 1.00 94.44 97 TRP A C 1
ATOM 759 O O . TRP A 1 97 ? -3.220 8.918 -2.463 1.00 94.44 97 TRP A O 1
ATOM 769 N N . PHE A 1 98 ? -4.980 10.226 -2.966 1.00 95.44 98 PHE A N 1
ATOM 770 C CA . PHE A 1 98 ? -4.923 9.973 -4.408 1.00 95.44 98 PHE A CA 1
ATOM 771 C C . PHE A 1 98 ? -3.626 10.490 -5.021 1.00 95.44 98 PHE A C 1
ATOM 773 O O . PHE A 1 98 ? -3.008 9.784 -5.813 1.00 95.44 98 PHE A O 1
ATOM 780 N N . LEU A 1 99 ? -3.196 11.691 -4.625 1.00 96.56 99 LEU A N 1
ATOM 781 C CA . LEU A 1 99 ? -1.944 12.271 -5.095 1.00 96.56 99 LEU A CA 1
ATOM 782 C C . LEU A 1 99 ? -0.744 11.405 -4.696 1.00 96.56 99 LEU A C 1
ATOM 784 O O . LEU A 1 99 ? 0.081 11.091 -5.545 1.00 96.56 99 LEU A O 1
ATOM 788 N N . SER A 1 100 ? -0.662 10.964 -3.438 1.00 96.94 100 SER A N 1
ATOM 789 C CA . SER A 1 100 ? 0.414 10.077 -2.983 1.00 96.94 100 SER A CA 1
ATOM 790 C C . SER A 1 100 ? 0.407 8.736 -3.705 1.00 96.94 100 SER A C 1
ATOM 792 O O . SER A 1 100 ? 1.470 8.224 -4.036 1.00 96.94 100 SER A O 1
ATOM 794 N N . LEU A 1 101 ? -0.770 8.178 -3.986 1.00 96.62 101 LEU A N 1
ATOM 795 C CA . LEU A 1 101 ? -0.876 6.935 -4.740 1.00 96.62 101 LEU A CA 1
ATOM 796 C C . LEU A 1 101 ? -0.440 7.107 -6.208 1.00 96.62 101 LEU A C 1
ATOM 798 O O . LEU A 1 101 ? 0.217 6.226 -6.758 1.00 96.62 101 LEU A O 1
ATOM 802 N N . LEU A 1 102 ? -0.755 8.246 -6.831 1.00 96.38 102 LEU A N 1
ATOM 803 C CA . LEU A 1 102 ? -0.287 8.576 -8.179 1.00 96.38 102 LEU A CA 1
ATOM 804 C C . LEU A 1 102 ? 1.234 8.782 -8.212 1.00 96.38 102 LEU A C 1
ATOM 806 O O . LEU A 1 102 ? 1.901 8.248 -9.094 1.00 96.38 102 LEU A O 1
ATOM 810 N N . ILE A 1 103 ? 1.782 9.506 -7.229 1.00 97.25 103 ILE A N 1
ATOM 811 C CA . ILE A 1 103 ? 3.232 9.671 -7.045 1.00 97.25 103 ILE A CA 1
ATOM 812 C C . ILE A 1 103 ? 3.895 8.297 -6.927 1.00 97.25 103 ILE A C 1
ATOM 814 O O . ILE A 1 103 ? 4.856 8.028 -7.639 1.00 97.25 103 ILE A O 1
ATOM 818 N N . PHE A 1 104 ? 3.348 7.402 -6.101 1.00 96.69 104 PHE A N 1
ATOM 819 C CA . PHE A 1 104 ? 3.860 6.040 -5.962 1.00 96.69 104 PHE A CA 1
ATOM 820 C C . PHE A 1 104 ? 3.920 5.310 -7.313 1.00 96.69 104 PHE A C 1
ATOM 822 O O . PHE A 1 104 ? 4.950 4.738 -7.651 1.00 96.69 104 PHE A O 1
ATOM 829 N N . PHE A 1 105 ? 2.844 5.360 -8.107 1.00 95.38 105 PHE A N 1
ATOM 830 C CA . PHE A 1 105 ? 2.777 4.707 -9.422 1.00 95.38 105 PHE A CA 1
ATOM 831 C C . PHE A 1 105 ? 3.808 5.258 -10.423 1.00 95.38 105 PHE A C 1
ATOM 833 O O . PHE A 1 105 ? 4.503 4.488 -11.089 1.00 95.38 105 PHE A O 1
ATOM 840 N N . VAL A 1 106 ? 3.932 6.586 -10.519 1.00 94.50 106 VAL A N 1
ATOM 841 C CA . VAL A 1 106 ? 4.881 7.236 -11.440 1.00 94.50 106 VAL A CA 1
ATOM 842 C C . VAL A 1 106 ? 6.321 6.929 -11.040 1.00 94.50 106 VAL A C 1
ATOM 844 O O . VAL A 1 106 ? 7.131 6.554 -11.883 1.00 94.50 106 VAL A O 1
ATOM 847 N N . PHE A 1 107 ? 6.648 7.041 -9.753 1.00 95.38 107 PHE A N 1
ATOM 848 C CA . PHE A 1 107 ? 8.010 6.780 -9.301 1.00 95.38 107 PHE A CA 1
ATOM 849 C C . PHE A 1 107 ? 8.364 5.292 -9.317 1.00 95.38 107 PHE A C 1
ATOM 851 O O . PHE A 1 107 ? 9.521 4.974 -9.558 1.00 95.38 107 PHE A O 1
ATOM 858 N N . ALA A 1 108 ? 7.401 4.377 -9.158 1.00 94.06 108 ALA A N 1
ATOM 859 C CA . ALA A 1 108 ? 7.628 2.945 -9.364 1.00 94.06 108 ALA A CA 1
ATOM 860 C C . ALA A 1 108 ? 8.078 2.621 -10.800 1.00 94.06 108 ALA A C 1
ATOM 862 O O . ALA A 1 108 ? 9.022 1.854 -10.987 1.00 94.06 108 ALA A O 1
ATOM 863 N N . ASN A 1 109 ? 7.443 3.249 -11.796 1.00 91.31 109 ASN A N 1
ATOM 864 C CA . ASN A 1 109 ? 7.859 3.169 -13.198 1.00 91.31 109 ASN A CA 1
ATOM 865 C C . ASN A 1 109 ? 9.285 3.704 -13.402 1.00 91.31 109 ASN A C 1
ATOM 867 O O . ASN A 1 109 ? 10.107 3.061 -14.061 1.00 91.31 109 ASN A O 1
ATOM 871 N N . LEU A 1 110 ? 9.580 4.875 -12.824 1.00 90.94 110 LEU A N 1
ATOM 872 C CA . LEU A 1 110 ? 10.900 5.500 -12.924 1.00 90.94 110 LEU A CA 1
ATOM 873 C C . LEU A 1 110 ? 11.977 4.650 -12.255 1.00 90.94 110 LEU A C 1
ATOM 875 O O . LEU A 1 110 ? 12.978 4.364 -12.891 1.00 90.94 110 LEU A O 1
ATOM 879 N N . SER A 1 111 ? 11.749 4.165 -11.034 1.00 91.25 111 SER A N 1
ATOM 880 C CA . SER A 1 111 ? 12.744 3.411 -10.266 1.00 91.25 111 SER A CA 1
ATOM 881 C C . SER A 1 111 ? 13.295 2.207 -11.038 1.00 91.25 111 SER A C 1
ATOM 883 O O . SER A 1 111 ? 14.498 2.109 -11.269 1.00 91.25 111 SER A O 1
ATOM 885 N N . LEU A 1 112 ? 12.437 1.304 -11.514 1.00 84.69 112 LEU A N 1
ATOM 886 C CA . LEU A 1 112 ? 12.907 0.103 -12.214 1.00 84.69 112 LEU A CA 1
ATOM 887 C C . LEU A 1 112 ? 13.476 0.413 -13.610 1.00 84.69 112 LEU A C 1
ATOM 889 O O . LEU A 1 112 ? 14.413 -0.258 -14.053 1.00 84.69 112 LEU A O 1
ATOM 893 N N . SER A 1 113 ? 12.999 1.475 -14.266 1.00 84.19 113 SER A N 1
ATOM 894 C CA . SER A 1 113 ? 13.614 1.986 -15.499 1.00 84.19 113 SER A CA 1
ATOM 895 C C . SER A 1 113 ? 15.022 2.538 -15.231 1.00 84.19 113 SER A C 1
ATOM 897 O O . SER A 1 113 ? 15.976 2.160 -15.910 1.00 84.19 113 SER A O 1
ATOM 899 N N . ASP A 1 114 ? 15.181 3.363 -14.196 1.00 87.25 114 ASP A N 1
ATOM 900 C CA . ASP A 1 114 ? 16.443 3.983 -13.782 1.00 87.25 114 ASP A CA 1
ATOM 901 C C . ASP A 1 114 ? 17.457 2.948 -13.304 1.00 87.25 114 ASP A C 1
ATOM 903 O O . ASP A 1 114 ? 18.636 3.051 -13.642 1.00 87.25 114 ASP A O 1
ATOM 907 N N . TRP A 1 115 ? 17.013 1.921 -12.573 1.00 84.50 115 TRP A N 1
ATOM 908 C CA . TRP A 1 115 ? 17.853 0.781 -12.209 1.00 84.50 115 TRP A CA 1
ATOM 909 C C . TRP A 1 115 ? 18.427 0.120 -13.466 1.00 84.50 115 TRP A C 1
ATOM 911 O O . TRP A 1 115 ? 19.622 -0.167 -13.555 1.00 84.50 115 TRP A O 1
ATOM 921 N N . SER A 1 116 ? 17.592 -0.060 -14.480 1.00 81.19 116 SER A N 1
ATOM 922 C CA . SER A 1 116 ? 17.982 -0.719 -15.722 1.00 81.19 116 SER A CA 1
ATOM 923 C C . SER A 1 116 ? 18.950 0.124 -16.546 1.00 81.19 116 SER A C 1
ATOM 925 O O . SER A 1 116 ? 19.934 -0.403 -17.066 1.00 81.19 116 SER A O 1
ATOM 927 N N . TYR A 1 117 ? 18.737 1.439 -16.607 1.00 83.88 117 TYR A N 1
ATOM 928 C CA . TYR A 1 117 ? 19.689 2.362 -17.219 1.00 83.88 117 TYR A CA 1
ATOM 929 C C . TYR A 1 117 ? 21.006 2.449 -16.440 1.00 83.88 117 TYR A C 1
ATOM 931 O O . TYR A 1 117 ? 22.069 2.501 -17.060 1.00 83.88 117 TYR A O 1
ATOM 939 N N . TRP A 1 118 ? 20.965 2.395 -15.108 1.00 84.31 118 TRP A N 1
ATOM 940 C CA . TRP A 1 118 ? 22.164 2.372 -14.275 1.00 84.31 118 TRP A CA 1
ATOM 941 C C . TRP A 1 118 ? 22.981 1.095 -14.497 1.00 84.31 118 TRP A C 1
ATOM 943 O O . TRP A 1 118 ? 24.201 1.165 -14.612 1.00 84.31 118 TRP A O 1
ATOM 953 N N . LEU A 1 119 ? 22.330 -0.066 -14.648 1.00 78.62 119 LEU A N 1
ATOM 954 C CA . LEU A 1 119 ? 23.007 -1.321 -15.007 1.00 78.62 119 LEU A CA 1
ATOM 955 C C . LEU A 1 119 ? 23.702 -1.256 -16.375 1.00 78.62 119 LEU A C 1
ATOM 957 O O . LEU A 1 119 ? 24.667 -1.980 -16.603 1.00 78.62 119 LEU A O 1
ATOM 961 N N . MET A 1 120 ? 23.217 -0.397 -17.272 1.00 81.38 120 ME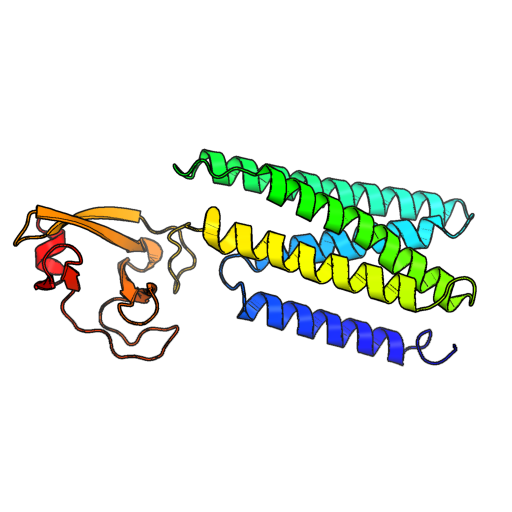T A N 1
ATOM 962 C CA . MET A 1 120 ? 23.834 -0.120 -18.571 1.00 81.38 120 MET A CA 1
ATOM 963 C C . MET A 1 120 ? 24.848 1.036 -18.520 1.00 81.38 120 MET A C 1
ATOM 965 O O . MET A 1 120 ? 25.264 1.505 -19.578 1.00 81.38 120 MET A O 1
ATOM 969 N N . ASP A 1 121 ? 25.200 1.528 -17.325 1.00 82.88 121 ASP A N 1
ATOM 970 C CA . ASP A 1 121 ? 26.066 2.692 -17.095 1.00 82.88 121 ASP A CA 1
ATOM 971 C C . ASP A 1 121 ? 25.582 3.972 -17.831 1.00 82.88 121 ASP A C 1
ATOM 973 O O . ASP A 1 121 ? 26.369 4.853 -18.176 1.00 82.88 121 ASP A O 1
ATOM 977 N N . LYS A 1 122 ? 24.264 4.091 -18.075 1.00 83.25 122 LYS A N 1
ATOM 978 C CA . LYS A 1 122 ? 23.629 5.223 -18.789 1.00 83.25 122 LYS A CA 1
ATOM 979 C C . LYS A 1 122 ? 23.100 6.315 -17.866 1.00 83.25 122 LYS A C 1
ATOM 981 O O . LYS A 1 122 ? 22.956 7.458 -18.293 1.00 83.25 122 LYS A O 1
ATOM 986 N N . THR A 1 123 ? 22.784 5.975 -16.623 1.00 85.75 123 THR A N 1
ATOM 987 C CA . THR A 1 123 ? 22.272 6.916 -15.622 1.00 85.75 123 THR A CA 1
ATOM 988 C C . THR A 1 123 ? 23.008 6.741 -14.299 1.00 85.75 123 THR A C 1
ATOM 990 O O . THR A 1 123 ? 23.479 5.648 -13.980 1.00 85.75 123 THR A O 1
ATOM 993 N N . PRO A 1 124 ? 23.140 7.810 -13.502 1.00 87.56 124 PRO A N 1
ATOM 994 C CA . PRO A 1 124 ? 23.762 7.716 -12.193 1.00 87.56 124 PRO A CA 1
ATOM 995 C C . PRO A 1 124 ? 22.813 7.094 -11.155 1.00 87.56 124 PRO A C 1
ATOM 997 O O . PRO A 1 124 ? 21.609 7.348 -11.151 1.00 87.56 124 PRO A O 1
ATOM 1000 N N . LEU A 1 125 ? 23.384 6.343 -10.205 1.00 85.56 125 LEU A N 1
ATOM 1001 C CA . LEU A 1 125 ? 22.641 5.608 -9.169 1.00 85.56 125 LEU A CA 1
ATOM 1002 C C . LEU A 1 125 ? 21.746 6.502 -8.295 1.00 85.56 125 LEU A C 1
ATOM 1004 O O . LEU A 1 125 ? 20.739 6.041 -7.768 1.00 85.56 125 LEU A O 1
ATOM 1008 N N . TYR A 1 126 ? 22.092 7.782 -8.126 1.00 89.69 126 TYR A N 1
ATOM 1009 C CA . TYR A 1 126 ? 21.330 8.677 -7.253 1.00 89.69 126 TYR A CA 1
ATOM 1010 C C . TYR A 1 126 ? 19.900 8.932 -7.751 1.00 89.69 126 TYR A C 1
ATOM 1012 O O . TYR A 1 126 ? 19.040 9.221 -6.922 1.00 89.69 126 TYR A O 1
ATOM 1020 N N . ILE A 1 127 ? 19.628 8.813 -9.060 1.00 89.06 127 ILE A N 1
ATOM 1021 C CA . ILE A 1 127 ? 18.273 8.993 -9.612 1.00 89.06 127 ILE A CA 1
ATOM 1022 C C . ILE A 1 127 ? 17.380 7.836 -9.153 1.00 89.06 127 ILE A C 1
ATOM 1024 O O . ILE A 1 127 ? 16.318 8.072 -8.583 1.00 89.06 127 ILE A O 1
ATOM 1028 N N . TYR A 1 128 ? 17.871 6.601 -9.283 1.00 89.19 128 TYR A N 1
ATOM 1029 C CA . TYR A 1 128 ? 17.214 5.412 -8.738 1.00 89.19 128 TYR A CA 1
ATOM 1030 C C . TYR A 1 128 ? 16.956 5.551 -7.231 1.00 89.19 128 TYR A C 1
ATOM 1032 O O . TYR A 1 128 ? 15.827 5.387 -6.771 1.00 89.19 128 TYR A O 1
ATOM 1040 N N . THR A 1 129 ? 17.981 5.928 -6.457 1.00 90.00 129 THR A N 1
ATOM 1041 C CA . THR A 1 129 ? 17.851 6.099 -5.001 1.00 90.00 129 THR A CA 1
ATOM 1042 C C . THR A 1 129 ? 16.820 7.167 -4.634 1.00 90.00 129 THR A C 1
ATOM 1044 O O . THR A 1 129 ? 16.055 6.986 -3.686 1.00 90.00 129 THR A O 1
ATOM 1047 N N . PHE A 1 130 ? 16.771 8.277 -5.374 1.00 94.88 130 PHE A N 1
ATOM 1048 C CA . PHE A 1 130 ? 15.763 9.315 -5.175 1.00 94.88 130 PHE A CA 1
ATOM 1049 C C . PHE A 1 130 ? 14.352 8.773 -5.430 1.00 94.88 130 PHE A C 1
ATOM 1051 O O . PHE A 1 130 ? 13.468 8.962 -4.591 1.00 94.88 130 PHE A O 1
ATOM 1058 N N . SER A 1 131 ? 14.158 8.045 -6.533 1.00 94.12 131 SER A N 1
ATOM 1059 C CA . SER A 1 131 ? 12.878 7.418 -6.863 1.00 94.12 131 SER A CA 1
ATOM 1060 C C . SER A 1 131 ? 12.421 6.444 -5.773 1.00 94.12 131 SER A C 1
ATOM 1062 O O . SER A 1 131 ? 11.286 6.539 -5.308 1.00 94.12 131 SER A O 1
ATOM 1064 N N . GLU A 1 132 ? 13.312 5.584 -5.278 1.00 93.25 132 GLU A N 1
ATOM 1065 C CA . GLU A 1 132 ? 13.025 4.654 -4.175 1.00 93.25 132 GLU A CA 1
ATOM 1066 C C . GLU A 1 132 ? 12.608 5.368 -2.879 1.00 93.25 132 GLU A C 1
ATOM 1068 O O . GLU A 1 132 ? 11.624 4.980 -2.246 1.00 93.25 132 GLU A O 1
ATOM 1073 N N . ILE A 1 133 ? 13.281 6.459 -2.496 1.00 95.50 133 ILE A N 1
ATOM 1074 C CA . ILE A 1 133 ? 12.897 7.242 -1.307 1.00 95.50 133 ILE A CA 1
ATOM 1075 C C . ILE A 1 133 ? 11.475 7.798 -1.461 1.00 95.50 133 ILE A C 1
ATOM 1077 O O . ILE A 1 133 ? 10.665 7.705 -0.533 1.00 95.50 133 ILE A O 1
ATOM 1081 N N . VAL A 1 134 ? 11.141 8.338 -2.637 1.00 96.88 134 VAL A N 1
ATOM 1082 C CA . VAL A 1 134 ? 9.801 8.877 -2.916 1.00 96.88 134 VAL A CA 1
ATOM 1083 C C . VAL A 1 134 ? 8.737 7.774 -2.878 1.00 96.88 134 VAL A C 1
ATOM 1085 O O . VAL A 1 134 ? 7.663 7.980 -2.298 1.00 96.88 134 VAL A O 1
ATOM 1088 N N . ILE A 1 135 ? 9.028 6.588 -3.421 1.00 95.62 135 ILE A N 1
ATOM 1089 C CA . ILE A 1 135 ? 8.150 5.405 -3.350 1.00 95.62 135 ILE A CA 1
ATOM 1090 C C . ILE A 1 135 ? 7.913 4.998 -1.895 1.00 95.62 135 ILE A C 1
ATOM 1092 O O . ILE A 1 135 ? 6.765 4.812 -1.489 1.00 95.62 135 ILE A O 1
ATOM 1096 N N . ILE A 1 136 ? 8.967 4.903 -1.080 1.00 94.88 136 ILE A N 1
ATOM 1097 C CA . ILE A 1 136 ? 8.849 4.509 0.329 1.00 94.88 136 ILE A CA 1
ATOM 1098 C C . ILE A 1 136 ? 7.988 5.521 1.093 1.00 94.88 136 ILE A C 1
ATOM 1100 O O . ILE A 1 136 ? 7.021 5.134 1.755 1.00 94.88 136 ILE A O 1
ATOM 1104 N N . CYS A 1 137 ? 8.283 6.819 0.976 1.00 96.38 137 CYS A N 1
ATOM 1105 C CA . CYS A 1 137 ? 7.530 7.863 1.672 1.00 96.38 137 CYS A CA 1
ATOM 1106 C C . CYS A 1 137 ? 6.052 7.890 1.252 1.00 96.38 137 CYS A C 1
ATOM 1108 O O . CYS A 1 137 ? 5.162 7.953 2.107 1.00 96.38 137 CYS A O 1
ATOM 1110 N N . SER A 1 138 ? 5.777 7.809 -0.052 1.00 96.88 138 SER A N 1
ATOM 1111 C CA . SER A 1 138 ? 4.406 7.805 -0.574 1.00 96.88 138 SER A CA 1
ATOM 1112 C C . SER A 1 138 ? 3.646 6.528 -0.202 1.00 96.88 138 SER A C 1
ATOM 1114 O O . SER A 1 138 ? 2.497 6.612 0.233 1.00 96.88 138 SER A O 1
ATOM 1116 N N . GLY A 1 139 ? 4.287 5.359 -0.269 1.00 95.88 139 GLY A N 1
ATOM 1117 C CA . GLY A 1 139 ? 3.699 4.075 0.112 1.00 95.88 139 GLY A CA 1
ATOM 1118 C C . GLY A 1 139 ? 3.353 4.011 1.600 1.00 95.88 139 GLY A C 1
ATOM 1119 O O . GLY A 1 139 ? 2.238 3.625 1.963 1.00 95.88 139 GLY A O 1
ATOM 1120 N N . VAL A 1 140 ? 4.259 4.478 2.466 1.00 95.12 140 VAL A N 1
ATOM 1121 C CA . VAL A 1 140 ? 4.002 4.614 3.910 1.00 95.12 140 VAL A CA 1
ATOM 1122 C C . VAL A 1 140 ? 2.815 5.538 4.163 1.00 95.12 140 VAL A C 1
ATOM 1124 O O . VAL A 1 140 ? 1.937 5.185 4.949 1.00 95.12 140 VAL A O 1
ATOM 1127 N N . TYR A 1 141 ? 2.735 6.683 3.477 1.00 95.44 141 TYR A N 1
ATOM 1128 C CA . TYR A 1 141 ? 1.601 7.597 3.621 1.00 95.44 141 TYR A CA 1
ATOM 1129 C C . TYR A 1 141 ? 0.276 6.961 3.173 1.00 95.44 141 TYR A C 1
ATOM 1131 O O . TYR A 1 141 ? -0.726 7.064 3.886 1.00 95.44 141 TYR A O 1
ATOM 1139 N N . VAL A 1 142 ? 0.263 6.263 2.031 1.00 95.25 142 VAL A N 1
ATOM 1140 C CA . VAL A 1 142 ? -0.925 5.564 1.513 1.00 95.25 142 VAL A CA 1
ATOM 1141 C C . VAL A 1 142 ? -1.447 4.548 2.530 1.00 95.25 142 VAL A C 1
ATOM 1143 O O . VAL A 1 142 ? -2.654 4.520 2.796 1.00 95.25 142 VAL A O 1
ATOM 1146 N N . LEU A 1 143 ? -0.559 3.747 3.126 1.00 93.19 143 LEU A N 1
ATOM 1147 C CA . LEU A 1 143 ? -0.922 2.747 4.136 1.00 93.19 143 LEU A CA 1
ATOM 1148 C C . LEU A 1 143 ? -1.328 3.380 5.467 1.00 93.19 143 LEU A C 1
ATOM 1150 O O . LEU A 1 143 ? -2.338 2.984 6.049 1.00 93.19 143 LEU A O 1
ATOM 1154 N N . TRP A 1 144 ? -0.594 4.389 5.932 1.00 92.25 144 TRP A N 1
ATOM 1155 C CA . TRP A 1 144 ? -0.911 5.109 7.162 1.00 92.25 144 TRP A CA 1
ATOM 1156 C C . TRP A 1 144 ? -2.283 5.780 7.094 1.00 92.25 144 TRP A C 1
ATOM 1158 O O . TRP A 1 144 ? -3.088 5.626 8.013 1.00 92.25 144 TRP A O 1
ATOM 1168 N N . PHE A 1 145 ? -2.592 6.466 5.991 1.00 90.00 145 PHE A N 1
ATOM 1169 C CA . PHE A 1 145 ? -3.893 7.104 5.802 1.00 90.00 145 PHE A CA 1
ATOM 1170 C C . PHE A 1 145 ? -5.017 6.068 5.796 1.00 90.00 145 PHE A C 1
ATOM 1172 O O . PHE A 1 145 ? -6.054 6.271 6.434 1.00 90.00 145 PHE A O 1
ATOM 1179 N N . LEU A 1 146 ? -4.806 4.935 5.117 1.00 86.00 146 LEU A N 1
ATOM 1180 C CA . LEU A 1 146 ? -5.756 3.831 5.150 1.00 86.00 146 LEU A CA 1
ATOM 1181 C C . LEU A 1 146 ? -5.954 3.332 6.571 1.00 86.00 146 LEU A C 1
ATOM 1183 O O . LEU A 1 146 ? -7.098 3.195 6.978 1.00 86.00 146 LEU A O 1
ATOM 1187 N N . GLN A 1 147 ? -4.891 3.112 7.337 1.00 85.31 147 GLN A N 1
ATOM 1188 C CA . GLN A 1 147 ? -4.989 2.643 8.714 1.00 85.31 147 GLN A CA 1
ATOM 1189 C C . GLN A 1 147 ? -5.748 3.623 9.619 1.00 85.31 147 GLN A C 1
ATOM 1191 O O . GLN A 1 147 ? -6.685 3.221 10.307 1.00 85.31 147 GLN A O 1
ATOM 1196 N N . GLU A 1 148 ? -5.360 4.896 9.594 1.00 81.75 148 GLU A N 1
ATOM 1197 C CA . GLU A 1 148 ?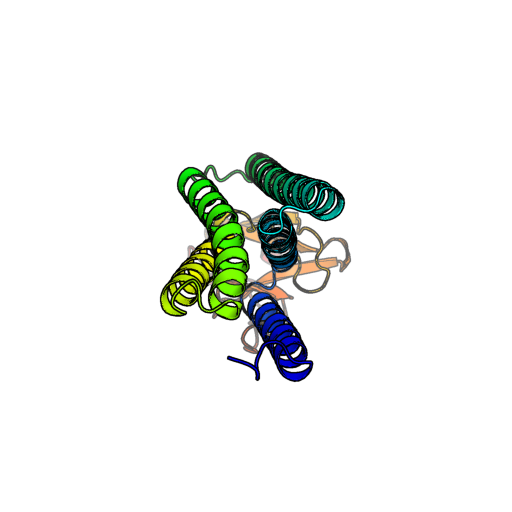 -5.811 5.908 10.551 1.00 81.75 148 GLU A CA 1
ATOM 1198 C C . GLU A 1 148 ? -7.182 6.497 10.194 1.00 81.75 148 GLU A C 1
ATOM 1200 O O . GLU A 1 148 ? -7.983 6.804 11.077 1.00 81.75 148 GLU A O 1
ATOM 1205 N N . LYS A 1 149 ? -7.466 6.689 8.899 1.00 75.31 149 LYS A N 1
ATOM 1206 C CA . LYS A 1 149 ? -8.634 7.465 8.439 1.00 75.31 149 LYS A CA 1
ATOM 1207 C C . LYS A 1 149 ? -9.744 6.621 7.827 1.00 75.31 149 LYS A C 1
ATOM 1209 O O . LYS A 1 149 ? -10.885 7.079 7.795 1.00 75.31 149 LYS A O 1
ATOM 1214 N N . ILE A 1 150 ? -9.444 5.416 7.338 1.00 66.75 150 ILE A N 1
ATOM 1215 C CA . ILE A 1 150 ? -10.418 4.585 6.601 1.00 66.75 150 ILE A CA 1
ATOM 1216 C C . ILE A 1 150 ? -10.640 3.230 7.276 1.00 66.75 150 ILE A C 1
ATOM 1218 O O . ILE A 1 150 ? -11.770 2.764 7.398 1.00 66.75 150 ILE A O 1
ATOM 1222 N N . SER A 1 151 ? -9.569 2.621 7.770 1.00 58.91 151 SER A N 1
ATOM 1223 C CA . SER A 1 151 ? -9.534 1.330 8.448 1.00 58.91 151 SER A CA 1
ATOM 1224 C C . SER A 1 151 ? -9.863 1.440 9.932 1.00 58.91 151 SER A C 1
ATOM 1226 O O . SER A 1 151 ? -9.657 0.477 10.669 1.00 58.91 151 SER A O 1
ATOM 1228 N N . ALA A 1 152 ? -10.570 2.494 10.340 1.00 55.28 152 ALA A N 1
ATOM 1229 C CA . ALA A 1 152 ? -11.489 2.424 11.474 1.00 55.28 152 ALA A CA 1
ATOM 1230 C C . ALA A 1 152 ? -12.647 1.423 11.218 1.00 55.28 152 ALA A C 1
ATOM 1232 O O . ALA A 1 152 ? -13.759 1.594 11.714 1.00 55.28 152 ALA A O 1
ATOM 1233 N N . ARG A 1 153 ? -12.404 0.355 10.443 1.00 56.06 153 ARG A N 1
ATOM 1234 C CA . ARG A 1 153 ? -13.134 -0.887 10.587 1.00 56.06 153 ARG A CA 1
ATOM 1235 C C . ARG A 1 153 ? -12.820 -1.355 11.993 1.00 56.06 153 ARG A C 1
ATOM 1237 O O . ARG A 1 153 ? -11.675 -1.642 12.338 1.00 56.06 153 ARG A O 1
ATOM 1244 N N . ASN A 1 154 ? -13.849 -1.401 12.816 1.00 66.69 154 ASN A N 1
ATOM 1245 C CA . ASN A 1 154 ? -13.764 -2.101 14.076 1.00 66.69 154 ASN A CA 1
ATOM 1246 C C . ASN A 1 154 ? -13.659 -3.573 13.692 1.00 66.69 154 ASN A C 1
ATOM 1248 O O . ASN A 1 154 ? -14.672 -4.209 13.458 1.00 66.69 154 ASN A O 1
ATOM 1252 N N . VAL A 1 155 ? -12.450 -4.082 13.478 1.00 70.44 155 VAL A N 1
ATOM 1253 C CA . VAL A 1 155 ? -12.219 -5.490 13.157 1.00 70.44 155 VAL A CA 1
ATOM 1254 C C . VAL A 1 155 ? -11.745 -6.171 14.422 1.00 70.44 155 VAL A C 1
ATOM 1256 O O . VAL A 1 155 ? -10.960 -5.616 15.195 1.00 70.44 155 VAL A O 1
ATOM 1259 N N . CYS A 1 156 ? -12.255 -7.367 14.670 1.00 71.50 156 CYS A N 1
ATOM 1260 C CA . CYS A 1 156 ? -11.838 -8.131 15.821 1.00 71.50 156 CYS A CA 1
ATOM 1261 C C . CYS A 1 156 ? -10.375 -8.545 15.670 1.00 71.50 156 CYS A C 1
ATOM 1263 O O . CYS A 1 156 ? -10.041 -9.214 14.692 1.00 71.50 156 CYS A O 1
ATOM 1265 N N . PRO A 1 157 ? -9.520 -8.272 16.663 1.00 70.25 157 PRO A N 1
ATOM 1266 C CA . PRO A 1 157 ? -8.115 -8.632 16.566 1.00 70.25 157 PRO A CA 1
ATOM 1267 C C . PRO A 1 157 ? -7.844 -10.142 16.680 1.00 70.25 157 PRO A C 1
ATOM 1269 O O . PRO A 1 157 ? -6.721 -10.577 16.463 1.00 70.25 157 PRO A O 1
ATOM 1272 N N . VAL A 1 158 ? -8.849 -10.940 17.058 1.00 75.88 158 VAL A N 1
ATOM 1273 C CA . VAL A 1 158 ? -8.743 -12.406 17.152 1.00 75.88 158 VAL A CA 1
ATOM 1274 C C . VAL A 1 158 ? -9.284 -13.078 15.894 1.00 75.88 158 VAL A C 1
ATOM 1276 O O . VAL A 1 158 ? -8.702 -14.034 15.396 1.00 75.88 158 VAL A O 1
ATOM 1279 N N . CYS A 1 159 ? -10.439 -12.605 15.417 1.00 72.75 159 CYS A N 1
ATOM 1280 C CA . CYS A 1 159 ? -11.248 -13.296 14.415 1.00 72.75 159 CYS A CA 1
ATOM 1281 C C . CYS A 1 159 ? -11.162 -12.645 13.014 1.00 72.75 159 CYS A C 1
ATOM 1283 O O . CYS A 1 159 ? -11.700 -13.208 12.063 1.00 72.75 159 CYS A O 1
ATOM 1285 N N . ASP A 1 160 ? -10.538 -11.463 12.898 1.00 68.12 160 ASP A N 1
ATOM 1286 C CA . ASP A 1 160 ? -10.474 -10.593 11.704 1.00 68.12 160 ASP A CA 1
ATOM 1287 C C . ASP A 1 160 ? -11.853 -10.304 11.063 1.00 68.12 160 ASP A C 1
ATOM 1289 O O . ASP A 1 160 ? -11.970 -9.915 9.904 1.00 68.12 160 ASP A O 1
ATOM 1293 N N . CYS A 1 161 ? -12.935 -10.504 11.827 1.00 69.31 161 CYS A N 1
ATOM 1294 C CA . CYS A 1 161 ? -14.305 -10.224 11.403 1.00 69.31 161 CYS A CA 1
ATOM 1295 C C . CYS A 1 161 ? -14.719 -8.815 11.824 1.00 69.31 161 CYS A C 1
ATOM 1297 O O . CYS A 1 161 ? -14.259 -8.295 12.844 1.00 69.31 161 CYS A O 1
ATOM 1299 N N . GLU A 1 162 ? -15.639 -8.227 11.067 1.00 74.62 162 GLU A N 1
ATOM 1300 C CA . GLU A 1 162 ? -16.233 -6.933 11.384 1.00 74.62 162 GLU A CA 1
ATOM 1301 C C . GLU A 1 162 ? -16.968 -6.985 12.736 1.00 74.62 162 GLU A C 1
ATOM 1303 O O . GLU A 1 162 ? -17.755 -7.894 13.014 1.00 74.62 162 GLU A O 1
ATOM 1308 N N . LEU A 1 163 ? -16.653 -6.027 13.605 1.00 79.50 163 LEU A N 1
ATOM 1309 C CA . LEU A 1 163 ? -17.246 -5.859 14.921 1.00 79.50 163 LEU A CA 1
ATOM 1310 C C . LEU A 1 163 ? -18.519 -5.044 14.783 1.00 79.50 163 LEU A C 1
ATOM 1312 O O . LEU A 1 163 ? -18.531 -3.960 14.193 1.00 79.50 163 LEU A O 1
ATOM 1316 N N . ARG A 1 164 ? -19.571 -5.527 15.435 1.00 80.88 164 ARG A N 1
ATOM 1317 C CA . ARG A 1 164 ? -20.751 -4.710 15.685 1.00 80.88 164 ARG A CA 1
ATOM 1318 C C . ARG A 1 164 ? -20.382 -3.630 16.701 1.00 80.88 164 ARG A C 1
ATOM 1320 O O . ARG A 1 164 ? -19.760 -3.937 17.717 1.00 80.88 164 ARG A O 1
ATOM 1327 N N . VAL A 1 165 ? -20.745 -2.384 16.403 1.00 82.62 165 VAL A N 1
ATOM 1328 C CA . VAL A 1 165 ? -20.549 -1.239 17.298 1.00 82.62 165 VAL A CA 1
ATOM 1329 C C . VAL A 1 165 ? -21.873 -0.928 17.967 1.00 82.62 165 VAL A C 1
ATOM 1331 O O . VAL A 1 165 ? -22.809 -0.501 17.292 1.00 82.62 165 VAL A O 1
ATOM 1334 N N . ASP A 1 166 ? -21.928 -1.100 19.280 1.00 82.19 166 ASP A N 1
ATOM 1335 C CA . ASP A 1 166 ? -23.081 -0.718 20.083 1.00 82.19 166 ASP A CA 1
ATOM 1336 C C . ASP A 1 166 ? -22.697 0.499 20.930 1.00 82.19 166 ASP A C 1
ATOM 1338 O O . ASP A 1 166 ? -21.692 0.494 21.643 1.00 82.19 166 ASP A O 1
ATOM 1342 N N . LYS A 1 167 ? -23.484 1.570 20.825 1.00 84.00 167 LYS A N 1
ATOM 1343 C CA . LYS A 1 167 ? -23.343 2.735 21.699 1.00 84.00 167 LYS A CA 1
ATOM 1344 C C . LYS A 1 167 ? -24.143 2.480 22.967 1.00 84.00 167 LYS A C 1
ATOM 1346 O O . LYS A 1 167 ? -25.326 2.165 22.867 1.00 84.00 167 LYS A O 1
ATOM 1351 N N . ARG A 1 168 ? -23.504 2.601 24.127 1.00 86.38 168 ARG A N 1
ATOM 1352 C CA . ARG A 1 168 ? -24.132 2.399 25.437 1.00 86.38 168 ARG A CA 1
ATOM 1353 C C . ARG A 1 168 ? -23.924 3.627 26.306 1.00 86.38 168 ARG A C 1
ATOM 1355 O O . ARG A 1 168 ? -22.890 4.288 26.198 1.00 86.38 168 ARG A O 1
ATOM 1362 N N . SER A 1 169 ? -24.904 3.918 27.145 1.00 86.56 169 SER A N 1
ATOM 1363 C CA . SER A 1 169 ? -24.842 5.028 28.091 1.00 86.56 169 SER A CA 1
ATOM 1364 C C . SER A 1 169 ? -24.145 4.593 29.374 1.00 86.56 169 SER A C 1
ATOM 1366 O O . SER A 1 169 ? -24.304 3.460 29.831 1.00 86.56 169 SER A O 1
ATOM 1368 N N . CYS A 1 170 ? -23.349 5.490 29.946 1.00 86.06 170 CYS A N 1
ATOM 1369 C CA . CYS A 1 170 ? -22.728 5.282 31.243 1.00 86.06 170 CYS A CA 1
ATOM 1370 C C . CYS A 1 170 ? -23.804 5.229 32.336 1.00 86.06 170 CYS A C 1
ATOM 1372 O O . CYS A 1 170 ? -24.548 6.201 32.459 1.00 86.06 170 CYS A O 1
ATOM 1374 N N . PRO A 1 171 ? -23.831 4.190 33.192 1.00 86.56 171 PRO A N 1
ATOM 1375 C CA . PRO A 1 171 ? -24.801 4.092 34.285 1.00 86.56 171 PRO A CA 1
ATOM 1376 C C . PRO A 1 171 ? -24.769 5.258 35.286 1.00 86.56 171 PRO A C 1
ATOM 1378 O O . PRO A 1 171 ? -25.737 5.458 36.010 1.00 86.56 171 PRO A O 1
ATOM 1381 N N . SER A 1 172 ? -23.658 6.003 35.375 1.00 90.06 172 SER A N 1
ATOM 1382 C CA . SER A 1 172 ? -23.509 7.107 36.336 1.00 90.06 172 SER A CA 1
ATOM 1383 C C . SER A 1 172 ? -23.718 8.506 35.766 1.00 90.06 172 SER A C 1
ATOM 1385 O O . SER A 1 172 ? -24.007 9.414 36.536 1.00 90.06 172 SER A O 1
ATOM 1387 N N . CYS A 1 173 ? -23.497 8.727 34.470 1.00 89.56 173 CYS A N 1
ATOM 1388 C CA . CYS A 1 173 ? -23.509 10.083 33.901 1.00 89.56 173 CYS A CA 1
ATOM 1389 C C . CYS A 1 173 ? -24.208 10.189 32.545 1.00 89.56 173 CYS A C 1
ATOM 1391 O O . CYS A 1 173 ? -24.121 11.237 31.911 1.00 89.56 173 CYS A O 1
ATOM 1393 N N . ASP A 1 174 ? -24.801 9.095 32.059 1.00 85.50 174 ASP A N 1
ATOM 1394 C CA . ASP A 1 174 ? -25.399 8.968 30.725 1.00 85.50 174 ASP A CA 1
ATOM 1395 C C . ASP A 1 174 ? -24.464 9.306 29.546 1.00 85.50 174 ASP A C 1
ATOM 1397 O O . ASP A 1 174 ? -24.878 9.344 28.386 1.00 85.50 174 ASP A O 1
ATOM 1401 N N . GLY A 1 175 ? -23.163 9.476 29.806 1.00 83.56 175 GLY A N 1
ATOM 1402 C CA . GLY A 1 175 ? -22.147 9.657 28.775 1.00 83.56 175 GLY A CA 1
ATOM 1403 C C . GLY A 1 175 ? -22.132 8.475 27.807 1.00 83.56 175 GLY A C 1
ATOM 1404 O O . GLY A 1 175 ? -22.138 7.317 28.222 1.00 83.56 175 GLY A O 1
ATOM 1405 N N . THR A 1 176 ? -22.128 8.748 26.503 1.00 82.62 176 THR A N 1
ATOM 1406 C CA . THR A 1 176 ? -22.188 7.696 25.481 1.00 82.62 176 THR A CA 1
ATOM 1407 C C . THR A 1 176 ? -20.805 7.119 25.185 1.00 82.62 176 THR A C 1
ATOM 1409 O O . THR A 1 176 ? -19.919 7.829 24.710 1.00 82.62 176 THR A O 1
ATOM 1412 N N . GLU A 1 177 ? -20.650 5.808 25.355 1.00 82.00 177 GLU A N 1
ATOM 1413 C CA . GLU A 1 177 ? -19.440 5.058 25.011 1.00 82.00 177 GLU A CA 1
ATOM 1414 C C . GLU A 1 177 ? -19.692 4.041 23.897 1.00 82.00 177 GLU A C 1
ATOM 1416 O O 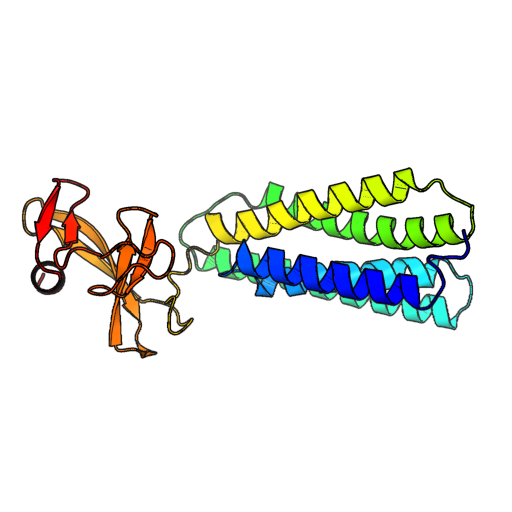. GLU A 1 177 ? -20.807 3.558 23.692 1.00 82.00 177 GLU A O 1
ATOM 1421 N N . SER A 1 178 ? -18.641 3.719 23.140 1.00 82.31 178 SER A N 1
ATOM 1422 C CA . SER A 1 178 ? -18.714 2.734 22.051 1.00 82.31 178 SER A CA 1
ATOM 1423 C C . SER A 1 178 ? -18.154 1.386 22.494 1.00 82.31 178 SER A C 1
ATOM 1425 O O . SER A 1 178 ? -16.956 1.264 22.758 1.00 82.31 178 SER A O 1
ATOM 1427 N N . PHE A 1 179 ? -19.007 0.365 22.502 1.00 83.62 179 PHE A N 1
ATOM 1428 C CA . PHE A 1 179 ? -18.648 -1.028 22.748 1.00 83.62 179 PHE A CA 1
ATOM 1429 C C . PHE A 1 179 ? -18.598 -1.808 21.438 1.00 83.62 179 PHE A C 1
ATOM 1431 O O . PHE A 1 179 ? -19.351 -1.534 20.503 1.00 83.62 179 PHE A O 1
ATOM 1438 N N . PHE A 1 180 ? -17.705 -2.795 21.370 1.00 86.31 180 PHE A N 1
ATOM 1439 C CA . PHE A 1 180 ? -17.506 -3.602 20.172 1.00 86.31 180 PHE A CA 1
ATOM 1440 C C . PHE A 1 180 ? -17.789 -5.081 20.456 1.00 86.31 180 PHE A C 1
ATOM 1442 O O . PHE A 1 180 ? -17.434 -5.590 21.519 1.00 86.31 180 PHE A O 1
ATOM 1449 N N . TRP A 1 181 ? -18.399 -5.790 19.506 1.00 85.19 181 TRP A N 1
ATOM 1450 C CA . TRP A 1 181 ? -18.759 -7.210 19.630 1.00 85.19 181 TRP A CA 1
ATOM 1451 C C . TRP A 1 181 ? -18.322 -8.017 18.394 1.00 85.19 181 TRP A C 1
ATOM 1453 O O . TRP A 1 181 ? -18.724 -7.680 17.277 1.00 85.19 181 TRP A O 1
ATOM 1463 N N . CYS A 1 182 ? -17.513 -9.081 18.564 1.00 84.56 182 CYS A N 1
ATOM 1464 C CA . CYS A 1 182 ? -17.212 -10.049 17.483 1.00 84.56 182 CYS A CA 1
ATOM 1465 C C . CYS A 1 182 ? -18.292 -11.130 17.493 1.00 84.56 182 CYS A C 1
ATOM 1467 O O . CYS A 1 182 ? -18.358 -11.926 18.425 1.00 84.56 182 CYS A O 1
ATOM 1469 N N . LYS A 1 183 ? -19.086 -11.214 16.416 1.00 81.94 183 LYS A N 1
ATOM 1470 C CA . LYS A 1 183 ? -20.105 -12.265 16.247 1.00 81.94 183 LYS A CA 1
ATOM 1471 C C . LYS A 1 183 ? -19.491 -13.668 16.184 1.00 81.94 183 LYS A C 1
ATOM 1473 O O . LYS A 1 183 ? -20.026 -14.588 16.775 1.00 81.94 183 LYS A O 1
ATOM 1478 N N . LYS A 1 184 ? -18.357 -13.829 15.491 1.00 81.88 184 LYS A N 1
ATOM 1479 C CA . LYS A 1 184 ? -17.724 -15.142 15.260 1.00 81.88 184 LYS A CA 1
ATOM 1480 C C . LYS A 1 184 ? -17.162 -15.784 16.532 1.00 81.88 184 LYS A C 1
ATOM 1482 O O . LYS A 1 184 ? -17.115 -17.000 16.620 1.00 81.88 184 LYS A O 1
ATOM 1487 N N . GLY A 1 185 ? -16.686 -14.977 17.475 1.00 75.25 185 GLY A N 1
ATOM 1488 C CA . GLY A 1 185 ? -16.112 -15.466 18.727 1.00 75.25 185 GLY A CA 1
ATOM 1489 C C . GLY A 1 185 ? -16.971 -15.182 19.954 1.00 75.25 185 GLY A C 1
ATOM 1490 O O . GLY A 1 185 ? -16.491 -15.430 21.055 1.00 75.25 185 GLY A O 1
ATOM 1491 N N . GLU A 1 186 ? -18.162 -14.610 19.759 1.00 83.75 186 GLU A N 1
ATOM 1492 C CA . GLU A 1 186 ? -19.139 -14.269 20.802 1.00 83.75 186 GLU A CA 1
ATOM 1493 C C . GLU A 1 186 ? -18.528 -13.558 22.018 1.00 83.75 186 GLU A C 1
ATOM 1495 O O . GLU A 1 186 ? -18.725 -13.937 23.170 1.00 83.75 186 GLU A O 1
ATOM 1500 N N . HIS A 1 187 ? -17.734 -12.515 21.761 1.00 84.50 187 HIS A N 1
ATOM 1501 C CA . HIS A 1 187 ? -17.062 -11.770 22.822 1.00 84.50 187 HIS A CA 1
ATOM 1502 C C . HIS A 1 187 ? -17.019 -10.266 22.569 1.00 84.50 187 HIS A C 1
ATOM 1504 O O . HIS A 1 187 ? -16.943 -9.786 21.431 1.00 84.50 187 HIS A O 1
ATOM 1510 N N . HIS A 1 188 ? -16.990 -9.519 23.674 1.00 84.31 188 HIS A N 1
ATOM 1511 C CA . HIS A 1 188 ? -16.802 -8.077 23.663 1.00 84.31 188 HIS A CA 1
ATOM 1512 C C . HIS A 1 188 ? -15.329 -7.701 23.497 1.00 84.31 188 HIS A C 1
ATOM 1514 O O . HIS A 1 188 ? -14.428 -8.221 24.167 1.00 84.31 188 HIS A O 1
ATOM 1520 N N . ILE A 1 189 ? -15.110 -6.737 22.614 1.00 85.44 189 ILE A N 1
ATOM 1521 C CA . ILE A 1 189 ? -13.836 -6.084 22.366 1.00 85.44 189 ILE A CA 1
ATOM 1522 C C . ILE A 1 189 ? -13.921 -4.669 22.942 1.00 85.44 189 ILE A C 1
ATOM 1524 O O . ILE A 1 189 ? -14.904 -3.954 22.742 1.00 85.44 189 ILE A O 1
ATOM 1528 N N . ILE A 1 190 ? -12.882 -4.263 23.667 1.00 84.88 190 ILE A N 1
ATOM 1529 C CA . ILE A 1 190 ? -12.761 -2.924 24.254 1.00 84.88 190 ILE A CA 1
ATOM 1530 C C . ILE A 1 190 ? -11.480 -2.249 23.771 1.00 84.88 190 ILE A C 1
ATOM 1532 O O . ILE A 1 190 ? -10.541 -2.913 23.326 1.00 84.88 190 ILE A O 1
ATOM 1536 N N . LYS A 1 191 ? -11.410 -0.921 23.876 1.00 83.12 191 LYS A N 1
ATOM 1537 C CA . LYS A 1 191 ? -10.153 -0.191 23.668 1.00 83.12 191 LYS A CA 1
ATOM 1538 C C . LYS A 1 191 ? -9.291 -0.297 24.923 1.00 83.12 191 LYS A C 1
ATOM 1540 O O . LYS A 1 191 ? -9.756 -0.033 26.026 1.00 83.12 191 LYS A O 1
ATOM 1545 N N . CYS A 1 192 ? -8.025 -0.669 24.760 1.00 82.44 192 CYS A N 1
ATOM 1546 C CA . CYS A 1 192 ? -7.069 -0.687 25.859 1.00 82.44 192 CYS A CA 1
ATOM 1547 C C . CYS A 1 192 ? -6.845 0.745 26.385 1.00 82.44 192 CYS A C 1
ATOM 1549 O O . CYS A 1 192 ? -6.457 1.600 25.591 1.00 82.44 192 CYS A O 1
ATOM 1551 N N . PRO A 1 193 ? -6.983 1.020 27.694 1.00 79.56 193 PRO A N 1
ATOM 1552 C CA . PRO A 1 193 ? -6.792 2.369 28.234 1.00 79.56 193 PRO A CA 1
ATOM 1553 C C . PRO A 1 193 ? -5.347 2.876 28.099 1.00 79.56 193 PRO A C 1
ATOM 1555 O O . PRO A 1 193 ? -5.121 4.075 28.046 1.00 79.56 193 PRO A O 1
ATOM 1558 N N . SER A 1 194 ? -4.353 1.983 27.995 1.00 83.38 194 SER A N 1
ATOM 1559 C CA . SER A 1 194 ? -2.942 2.386 27.871 1.00 83.38 194 SER A CA 1
ATOM 1560 C C . SER A 1 194 ? -2.467 2.649 26.440 1.00 83.38 194 SER A C 1
ATOM 1562 O O . SER A 1 194 ? -1.578 3.466 26.255 1.00 83.38 194 SER A O 1
ATOM 1564 N N . CYS A 1 195 ? -2.982 1.930 25.435 1.00 79.88 195 CYS A N 1
ATOM 1565 C CA . CYS A 1 195 ? -2.511 2.063 24.043 1.00 79.88 195 CYS A CA 1
ATOM 1566 C C . CYS A 1 195 ? -3.622 2.391 23.038 1.00 79.88 195 CYS A C 1
ATOM 1568 O O . CYS A 1 195 ? -3.361 2.470 21.843 1.00 79.88 195 CYS A O 1
ATOM 1570 N N . ASN A 1 196 ? -4.865 2.532 23.506 1.00 76.88 196 ASN A N 1
ATOM 1571 C CA . ASN A 1 196 ? -6.065 2.850 22.729 1.00 76.88 196 ASN A CA 1
ATOM 1572 C C . ASN A 1 196 ? -6.411 1.868 21.582 1.00 76.88 196 ASN A C 1
ATOM 1574 O O . ASN A 1 196 ? -7.377 2.096 20.856 1.00 76.88 196 ASN A O 1
ATOM 1578 N N . LYS A 1 197 ? -5.677 0.755 21.434 1.00 79.75 197 LYS A N 1
ATOM 1579 C CA . LYS A 1 197 ? -5.956 -0.313 20.457 1.00 79.75 197 LYS A CA 1
ATOM 1580 C C . LYS A 1 197 ? -7.040 -1.277 20.956 1.00 79.75 197 LYS A C 1
ATOM 1582 O O . LYS A 1 197 ? -7.195 -1.471 22.164 1.00 79.75 197 LYS A O 1
ATOM 1587 N N . LEU A 1 198 ? -7.782 -1.883 20.027 1.00 81.62 198 LEU A N 1
ATOM 1588 C CA . LEU A 1 198 ? -8.843 -2.853 20.317 1.00 81.62 198 LEU A CA 1
ATOM 1589 C C . LEU A 1 198 ? -8.258 -4.168 20.848 1.00 81.62 198 LEU A C 1
ATOM 1591 O O . LEU A 1 198 ? -7.290 -4.693 20.309 1.00 81.62 198 LEU A O 1
ATOM 1595 N N . THR A 1 199 ? -8.842 -4.708 21.912 1.00 83.88 199 THR A N 1
ATOM 1596 C CA . THR A 1 199 ? -8.380 -5.941 22.560 1.00 83.88 199 THR A CA 1
ATOM 1597 C C . THR A 1 199 ? -9.534 -6.667 23.251 1.00 83.88 199 THR A C 1
ATOM 1599 O O . THR A 1 199 ? -10.573 -6.077 23.549 1.00 83.88 199 THR A O 1
ATOM 1602 N N . LEU A 1 200 ? -9.349 -7.959 23.526 1.00 84.06 200 LEU A N 1
ATOM 1603 C CA . LEU A 1 200 ? -10.334 -8.778 24.230 1.00 84.06 200 LEU A CA 1
ATOM 1604 C C . LEU A 1 200 ? -10.522 -8.300 25.678 1.00 84.06 200 LEU A C 1
ATOM 1606 O O . LEU A 1 200 ? -9.540 -8.163 26.415 1.00 84.06 200 LEU A O 1
ATOM 1610 N N . HIS A 1 201 ? -11.771 -8.081 26.097 1.00 81.12 201 HIS A N 1
ATOM 1611 C CA . HIS A 1 201 ? -12.085 -7.756 27.489 1.00 81.12 201 HIS A CA 1
ATOM 1612 C C . HIS A 1 201 ? -11.696 -8.912 28.432 1.00 81.12 201 HIS A C 1
ATOM 1614 O O . HIS A 1 201 ? -11.830 -10.085 28.088 1.00 81.12 201 HIS A O 1
ATOM 1620 N N . GLY A 1 202 ? -11.199 -8.592 29.631 1.00 73.88 202 GLY A N 1
ATOM 1621 C CA . GLY A 1 202 ? -10.864 -9.583 30.664 1.00 73.88 202 GLY A CA 1
ATOM 1622 C C . GLY A 1 202 ? -9.530 -10.328 30.488 1.00 73.88 202 GLY A C 1
ATOM 1623 O O . GLY A 1 202 ? -9.176 -11.125 31.357 1.00 73.88 202 GLY A O 1
ATOM 1624 N N . LYS A 1 203 ? -8.761 -10.064 29.420 1.00 77.75 203 LYS A N 1
ATOM 1625 C CA . LYS A 1 203 ? -7.405 -10.613 29.210 1.00 77.75 203 LYS A CA 1
ATOM 1626 C C . LYS A 1 203 ? -6.326 -9.518 29.243 1.00 77.75 203 LYS A C 1
ATOM 1628 O O . LYS A 1 203 ? -6.602 -8.346 29.487 1.00 77.75 203 LYS A O 1
ATOM 1633 N N . LYS A 1 204 ? -5.060 -9.902 29.045 1.00 86.19 204 LYS A N 1
ATOM 1634 C CA . LYS A 1 204 ? -3.980 -8.943 28.759 1.00 86.19 204 LYS A CA 1
ATOM 1635 C C . LYS A 1 204 ? -4.209 -8.314 27.384 1.00 86.19 204 LYS A C 1
ATOM 1637 O O . LYS A 1 204 ? -4.696 -8.983 26.475 1.00 86.19 204 LYS A O 1
ATOM 1642 N N . CYS A 1 205 ? -3.840 -7.045 27.239 1.00 83.19 205 CYS A N 1
ATOM 1643 C CA . CYS A 1 205 ? -3.844 -6.389 25.941 1.00 83.19 205 CYS A CA 1
ATOM 1644 C C . CYS A 1 205 ? -2.880 -7.110 24.996 1.00 83.19 205 CYS A C 1
ATOM 1646 O O . CYS A 1 205 ? -1.693 -7.220 25.301 1.00 83.19 205 CYS A O 1
ATOM 1648 N N . ILE A 1 206 ? -3.369 -7.550 23.841 1.00 80.06 206 ILE A N 1
ATOM 1649 C CA . ILE A 1 206 ? -2.553 -8.245 22.832 1.00 80.06 206 ILE A CA 1
ATOM 1650 C C . ILE A 1 206 ? -1.450 -7.360 22.230 1.00 80.06 206 ILE A C 1
ATOM 1652 O O . ILE A 1 206 ? -0.493 -7.872 21.668 1.00 80.06 206 ILE A O 1
ATOM 1656 N N . HIS A 1 207 ? -1.581 -6.033 22.342 1.00 79.81 207 HIS A N 1
ATOM 1657 C CA . HIS A 1 207 ? -0.657 -5.082 21.725 1.00 79.81 207 HIS A CA 1
ATOM 1658 C C . HIS A 1 207 ? 0.413 -4.556 22.681 1.00 79.81 207 HIS A C 1
ATOM 1660 O O . HIS A 1 207 ? 1.524 -4.287 22.246 1.00 79.81 207 HIS A O 1
ATOM 1666 N N . CYS A 1 208 ? 0.084 -4.359 23.962 1.00 83.19 208 CYS A N 1
ATOM 1667 C CA . CYS A 1 208 ? 1.018 -3.791 24.944 1.00 83.19 208 CYS A CA 1
ATOM 1668 C C . CYS A 1 208 ? 1.272 -4.695 26.157 1.00 83.19 208 CYS A C 1
ATOM 1670 O O . CYS A 1 208 ? 1.959 -4.287 27.088 1.00 83.19 208 CYS A O 1
ATOM 1672 N N . GLY A 1 209 ? 0.670 -5.887 26.210 1.00 83.12 209 GLY A N 1
ATOM 1673 C CA . GLY A 1 209 ? 0.869 -6.873 27.278 1.00 83.12 209 GLY A CA 1
ATOM 1674 C C . GLY A 1 209 ? 0.295 -6.499 28.652 1.00 83.12 209 GLY A C 1
ATOM 1675 O O . GLY A 1 209 ? 0.228 -7.356 29.537 1.00 83.12 209 GLY A O 1
ATOM 1676 N N . ARG A 1 210 ? -0.157 -5.253 28.855 1.00 85.38 210 ARG A N 1
ATOM 1677 C CA . ARG A 1 210 ? -0.720 -4.793 30.134 1.00 85.38 210 ARG A CA 1
ATOM 1678 C C . ARG A 1 210 ? -2.014 -5.532 30.472 1.00 85.38 210 ARG A C 1
ATOM 1680 O O . ARG A 1 210 ? -2.859 -5.773 29.607 1.00 85.38 210 ARG A O 1
ATOM 1687 N N . LYS A 1 211 ? -2.176 -5.883 31.751 1.00 84.62 211 LYS A N 1
ATOM 1688 C CA . LYS A 1 211 ? -3.385 -6.532 32.274 1.00 84.62 211 LYS A CA 1
ATOM 1689 C C . LYS A 1 211 ? -4.530 -5.518 32.278 1.00 84.62 211 LYS A C 1
ATOM 1691 O O . LYS A 1 211 ? -4.391 -4.445 32.857 1.00 84.62 211 LYS A O 1
ATOM 1696 N N . LEU A 1 212 ? -5.636 -5.843 31.614 1.00 81.94 212 LEU A N 1
ATOM 1697 C CA . LEU A 1 212 ? -6.818 -4.983 31.610 1.00 81.94 212 LEU A CA 1
ATOM 1698 C C . LEU A 1 212 ? -7.567 -5.129 32.937 1.00 81.94 212 LEU A C 1
ATOM 1700 O O . LEU A 1 212 ? -7.659 -6.231 33.489 1.00 81.94 212 LEU A O 1
ATOM 1704 N N . LYS A 1 213 ? -8.111 -4.017 33.439 1.00 79.81 213 LYS A N 1
ATOM 1705 C CA . LYS A 1 213 ? -9.063 -4.038 34.552 1.00 79.81 213 LYS A CA 1
ATOM 1706 C C . LYS A 1 213 ? -10.314 -4.820 34.120 1.00 79.81 213 LYS A C 1
ATOM 1708 O O . LYS A 1 213 ? -10.681 -4.818 32.948 1.00 79.81 213 LYS A O 1
ATOM 1713 N N . LYS A 1 214 ? -10.964 -5.509 35.068 1.00 79.12 214 LYS A N 1
ATOM 1714 C CA . LYS A 1 214 ? -12.244 -6.214 34.826 1.00 79.12 214 LYS A CA 1
ATOM 1715 C C . LYS A 1 214 ? -13.430 -5.253 34.657 1.00 79.12 214 LYS A C 1
ATOM 1717 O O . LYS A 1 214 ? -14.486 -5.672 34.193 1.00 79.12 214 LYS A O 1
ATOM 1722 N N . ARG A 1 215 ? -13.265 -4.006 35.103 1.00 85.00 215 ARG A N 1
ATOM 1723 C CA . ARG A 1 215 ? -14.241 -2.922 34.996 1.00 85.00 215 ARG A CA 1
ATOM 1724 C C . ARG A 1 215 ? -13.839 -1.996 33.855 1.00 85.00 215 ARG A C 1
ATOM 1726 O O . ARG A 1 215 ? -12.648 -1.826 33.589 1.00 85.00 215 ARG A O 1
ATOM 1733 N N . VAL A 1 216 ? -14.839 -1.430 33.196 1.00 84.00 216 VAL A N 1
ATOM 1734 C CA . VAL A 1 216 ? -14.680 -0.451 32.123 1.00 84.00 216 VAL A CA 1
ATOM 1735 C C . VAL A 1 216 ? -14.893 0.936 32.714 1.00 84.00 216 VAL A C 1
ATOM 1737 O O . VAL A 1 216 ? -15.904 1.188 33.368 1.00 84.00 216 VAL A O 1
ATOM 1740 N N . GLU A 1 217 ? -13.913 1.802 32.495 1.00 85.56 217 GLU A N 1
ATOM 1741 C CA . GLU A 1 217 ? -13.911 3.195 32.929 1.00 85.56 217 GLU A CA 1
ATOM 1742 C C . GLU A 1 217 ? -14.638 4.070 31.899 1.00 85.56 217 GLU A C 1
ATOM 1744 O O . GLU A 1 217 ? -14.355 3.986 30.699 1.00 85.56 217 GLU A O 1
ATOM 1749 N N . CYS A 1 218 ? -15.580 4.895 32.356 1.00 85.56 218 CYS A N 1
ATOM 1750 C CA . CYS A 1 218 ? -16.254 5.889 31.527 1.00 85.56 218 CYS A CA 1
ATOM 1751 C C . CYS A 1 218 ? -15.314 7.066 31.246 1.00 85.56 218 CYS A C 1
ATOM 1753 O O . CYS A 1 218 ? -14.822 7.688 32.186 1.00 85.56 218 CYS A O 1
ATOM 1755 N N . ARG A 1 219 ? -15.113 7.458 29.979 1.00 83.56 219 ARG A N 1
ATOM 1756 C CA . ARG A 1 219 ? -14.240 8.607 29.664 1.00 83.56 219 ARG A CA 1
ATOM 1757 C C . ARG A 1 219 ? -14.847 9.956 30.047 1.00 83.56 219 ARG A C 1
ATOM 1759 O O . ARG A 1 219 ? -14.107 10.924 30.173 1.00 83.56 219 ARG A O 1
ATOM 1766 N N . SER A 1 220 ? -16.169 10.033 30.200 1.00 85.31 220 SER A N 1
ATOM 1767 C CA . SER A 1 220 ? -16.867 11.281 30.531 1.00 85.31 220 SER A CA 1
ATOM 1768 C C . SER A 1 220 ? -16.797 11.624 32.018 1.00 85.31 220 SER A C 1
ATOM 1770 O O . SER A 1 220 ? -16.619 12.790 32.349 1.00 85.31 220 SER A O 1
ATOM 1772 N N . CYS A 1 221 ? -16.940 10.640 32.912 1.00 87.56 221 CYS A N 1
ATOM 1773 C CA . CYS A 1 221 ? -16.983 10.880 34.362 1.00 87.56 221 CYS A CA 1
ATOM 1774 C C . CYS A 1 221 ? -15.932 10.109 35.174 1.00 87.56 221 CYS A C 1
ATOM 1776 O O . CYS A 1 221 ? -15.861 10.292 36.385 1.00 87.56 221 CYS A O 1
ATOM 1778 N N . GLY A 1 222 ? -15.141 9.230 34.550 1.00 85.38 222 GLY A N 1
ATOM 1779 C CA . GLY A 1 222 ? -14.136 8.411 35.236 1.00 85.38 222 GLY A CA 1
ATOM 1780 C C . GLY A 1 222 ? -14.703 7.277 36.097 1.00 85.38 222 GLY A C 1
ATOM 1781 O O . GLY A 1 222 ? -13.939 6.592 36.773 1.00 85.38 222 GLY A O 1
ATOM 1782 N N . SER A 1 223 ? -16.022 7.044 36.104 1.00 89.00 223 SER A N 1
ATOM 1783 C CA . SER A 1 223 ? -16.607 5.950 36.887 1.00 89.00 223 SER A CA 1
ATOM 1784 C C . SER A 1 223 ? -16.264 4.576 36.295 1.00 89.00 223 SER A C 1
ATOM 1786 O O . SER A 1 223 ? -16.230 4.390 35.077 1.00 89.00 223 SER A O 1
ATOM 1788 N N . GLU A 1 224 ? -16.007 3.588 37.159 1.00 87.94 224 GLU A N 1
ATOM 1789 C CA . GLU A 1 224 ? -15.661 2.219 36.758 1.00 87.94 224 GLU A CA 1
ATOM 1790 C C . GLU A 1 224 ? -16.822 1.244 36.988 1.00 87.94 224 GLU A C 1
ATOM 1792 O O . GLU A 1 224 ? -17.100 0.839 38.123 1.00 87.94 224 GLU A O 1
ATOM 1797 N N . HIS A 1 225 ? -17.422 0.762 35.898 1.00 86.62 225 HIS A N 1
ATOM 1798 C CA . HIS A 1 225 ? -18.532 -0.193 35.956 1.00 86.62 225 HIS A CA 1
ATOM 1799 C C . HIS A 1 225 ? -18.164 -1.547 35.336 1.00 86.62 225 HIS A C 1
ATOM 1801 O O . HIS A 1 225 ? -17.407 -1.609 34.359 1.00 86.62 225 HIS A O 1
ATOM 1807 N N . PRO A 1 226 ? -18.682 -2.668 35.867 1.00 87.00 226 PRO A N 1
ATOM 1808 C CA . PRO A 1 226 ? -18.629 -3.959 35.194 1.00 87.00 226 PRO A CA 1
ATOM 1809 C C . PRO A 1 226 ? -19.231 -3.872 33.790 1.00 87.00 226 PRO A C 1
ATOM 1811 O O . PRO A 1 226 ? -20.270 -3.253 33.592 1.00 87.00 226 PRO A O 1
ATOM 1814 N N . LEU A 1 227 ? -18.636 -4.571 32.821 1.00 82.94 227 LEU A N 1
ATOM 1815 C CA . LEU A 1 227 ? -19.141 -4.618 31.444 1.00 82.94 227 LEU A CA 1
ATOM 1816 C C . LEU A 1 227 ? -20.634 -5.009 31.356 1.00 82.94 227 LEU A C 1
ATOM 1818 O O . LEU A 1 227 ? -21.352 -4.508 30.501 1.00 82.94 227 LEU A O 1
ATOM 1822 N N . ALA A 1 228 ? -21.111 -5.868 32.261 1.00 82.88 228 ALA A N 1
ATOM 1823 C CA . ALA A 1 228 ? -22.514 -6.275 32.324 1.00 82.88 228 ALA A CA 1
ATOM 1824 C C . ALA A 1 228 ? -23.480 -5.113 32.626 1.00 82.88 228 ALA A C 1
ATOM 1826 O O . ALA A 1 228 ? -24.601 -5.125 32.126 1.00 82.88 228 ALA A O 1
ATOM 1827 N N . GLU A 1 229 ? -23.060 -4.110 33.405 1.00 83.50 229 GLU A N 1
ATOM 1828 C CA . GLU A 1 229 ? -23.881 -2.925 33.703 1.00 83.50 229 GLU A CA 1
ATOM 1829 C C . GLU A 1 229 ? -24.015 -2.013 32.482 1.00 83.50 229 GLU A C 1
ATOM 1831 O O . GLU A 1 229 ? -25.084 -1.467 32.245 1.00 83.50 229 GLU A O 1
ATOM 1836 N N . TRP A 1 230 ? -22.974 -1.930 31.651 1.00 82.69 230 TRP A N 1
ATOM 1837 C CA . TRP A 1 230 ? -23.016 -1.183 30.392 1.00 82.69 230 TRP A CA 1
ATOM 1838 C C . TRP A 1 230 ? -23.929 -1.817 29.336 1.00 82.69 230 TRP A C 1
ATOM 1840 O O . TRP A 1 230 ? -24.445 -1.114 28.478 1.00 82.69 230 TRP A O 1
ATOM 1850 N N . ILE A 1 231 ? -24.089 -3.145 29.344 1.00 75.50 231 ILE A N 1
ATOM 1851 C CA . ILE A 1 231 ? -24.850 -3.874 28.309 1.00 75.50 231 ILE A CA 1
ATOM 1852 C C . ILE A 1 231 ? -26.342 -3.984 28.658 1.00 75.50 231 ILE A C 1
ATOM 1854 O O . ILE A 1 231 ? -27.163 -4.148 27.756 1.00 75.50 231 ILE A O 1
ATOM 1858 N N . ARG A 1 232 ? -26.695 -3.924 29.951 1.00 66.88 232 ARG A N 1
ATOM 1859 C CA . ARG A 1 232 ? -28.081 -4.071 30.436 1.00 66.88 232 ARG A CA 1
ATOM 1860 C C . ARG A 1 232 ? -28.995 -2.883 30.107 1.00 66.88 232 ARG A C 1
ATOM 1862 O O . ARG A 1 232 ? -30.206 -3.057 30.195 1.00 66.88 232 ARG A O 1
ATOM 1869 N N . LEU A 1 233 ? -28.427 -1.734 29.743 1.00 52.50 233 LEU A N 1
ATOM 1870 C CA . LEU A 1 233 ? -29.118 -0.505 29.332 1.00 52.50 233 LEU A CA 1
ATOM 1871 C C . LEU A 1 233 ? -29.095 -0.375 27.810 1.00 52.50 233 LEU A C 1
ATOM 1873 O O . LEU A 1 233 ? -30.166 -0.207 27.198 1.00 52.50 233 LEU A O 1
#

Sequence (233 aa):
SSLLGTLPGMVLWIFFGALALACIYAAFHSVWRYGLWLIGIYVFSGAGGYLLTHHDSVRLVGGMICEIIGVFILLSLIYRVIDMRKKTKHKHPLGLWFLSLLIFFVFANLSLSDWSYWLMDKTPLYIYTFSEIVIICSGVYVLWFLQEKISARNVCPVCDCELRVDKRSCPSCDGTESFFWCKKGEHHIIKCPSCNKLTLHGKKCIHCGRKLKKRVECRSCGSEHPLAEWIRL

Radius of gyration: 23.31 Å; chains: 1; bounding box: 58×30×67 Å

Foldseek 3Di:
DPPLVDPVVVVVVVVVVVVVLVVLCVVQVLQSVVVVLLVLLLVLLLQLLLLCVDPDPVSPVSSVVSVVSSVVSLVVSVVVQVVLCVVDPDDDDCVVLNVLSVLLNVLSSVLSNQVNCVVVVNHDCVSNVVSVVSNVVSSVVNSVCCVPPRSVQPAAPVPRHGWDWDWFADPPPRDTDIWTADPVVGFTWDQAPVPRDIAGAQAQRPPPRHGGDQWDADPVPRDTHHPVVRVVD